Protein AF-A0A8D5AK90-F1 (afdb_monomer_lite)

Radius of gyration: 28.14 Å; chains: 1; bounding box: 58×64×63 Å

Secondary structure (DSSP, 8-state):
----GGG-SSHHHHHHHHHHHHHHHHHH-HHHHHHHGGGGHHHHHHHHHHHSSPPPHHHHHHHHHHHHHHHTHHHHHHHHHTTSS---HHHHHHHHHHHHHHHHHHTT-TTSHHHHHHHHHHHHHHHHHHTTSS-HHHHHHHHHHHHHHHHHHHHTT-SS--HHHHHHHHHH-GGGHHHHHHHHHHHHHHH-----PPPP-HHHHHHHHHHHHHHHHHHHHHS---SHHHHHHHHHHHHHHHS---HHHHTT--GGGEEE-TTSEEEEEETTEEEEEE--PPP-

pLDDT: mean 84.49, std 10.0, range [34.81, 97.5]

Sequence (284 aa):
MAVDCATFAVPQMADYFRGFGKWLAEEVGENKAAITVNRYLPFFLDIEQRWKTIPDYTALLGHFGAQRLRRVLLPVRWMQASDLVVTDAVAREEDSNRRRISATLDKVGHGSQAWAILNGYHKVLMSELEDEKTTLRSIRLALTPAAALLLKGKEMERTPPDQLVLDAYLENTPGQRAAVSGFVRYLRNVHGSDIALPKVNEIKVKSNRKKALEAEMLLLMREPGEGEAFIRRWVSVALAYFHGLPKKVGLRVIGGDIIASPDDGLIVRLDGRQYWIPRVAPDV

Organism: NCBI:txid1295382

Structure (mmCIF, N/CA/C/O backbone):
data_AF-A0A8D5AK90-F1
#
_entry.id   AF-A0A8D5AK90-F1
#
loop_
_atom_site.group_PDB
_atom_site.id
_atom_site.type_symbol
_atom_site.label_atom_id
_atom_site.label_alt_id
_atom_site.label_comp_id
_atom_site.label_asym_id
_atom_site.label_entity_id
_atom_site.label_seq_id
_atom_site.pdbx_PDB_ins_code
_atom_site.Cartn_x
_atom_site.Cartn_y
_atom_site.Cartn_z
_atom_site.occupancy
_atom_site.B_iso_or_equiv
_atom_site.auth_seq_id
_atom_site.auth_comp_id
_atom_site.auth_asym_id
_atom_site.auth_atom_id
_atom_site.pdbx_PDB_model_num
ATOM 1 N N . MET A 1 1 ? 23.039 17.604 -37.231 1.00 52.06 1 MET A N 1
ATOM 2 C CA . MET A 1 1 ? 23.700 16.995 -36.055 1.00 52.06 1 MET A CA 1
ATOM 3 C C . MET A 1 1 ? 24.678 15.931 -36.541 1.00 52.06 1 MET A C 1
ATOM 5 O O . MET A 1 1 ? 24.241 15.018 -37.230 1.00 52.06 1 MET A O 1
ATOM 9 N N . ALA A 1 2 ? 25.977 16.068 -36.261 1.00 52.00 2 ALA A N 1
ATOM 10 C CA . ALA A 1 2 ? 26.963 15.032 -36.575 1.00 52.00 2 ALA A CA 1
ATOM 11 C C . ALA A 1 2 ? 27.010 14.046 -35.401 1.00 52.00 2 ALA A C 1
ATOM 13 O O . ALA A 1 2 ? 27.462 14.396 -34.315 1.00 52.00 2 ALA A O 1
ATOM 14 N N . VAL A 1 3 ? 26.453 12.856 -35.602 1.00 61.97 3 VAL A N 1
ATOM 15 C CA . VAL A 1 3 ? 26.478 11.763 -34.625 1.00 61.97 3 VAL A CA 1
ATOM 16 C C . VAL A 1 3 ? 27.639 10.852 -35.012 1.00 61.97 3 VAL A C 1
ATOM 18 O O . VAL A 1 3 ? 27.771 10.527 -36.194 1.00 61.97 3 VAL A O 1
ATOM 21 N N . ASP A 1 4 ? 28.480 10.463 -34.052 1.00 70.31 4 ASP A N 1
ATOM 22 C CA . ASP A 1 4 ? 29.631 9.585 -34.300 1.00 70.31 4 ASP A CA 1
ATOM 23 C C . ASP A 1 4 ? 29.166 8.137 -34.527 1.00 70.31 4 ASP A C 1
ATOM 25 O O . ASP A 1 4 ? 29.212 7.270 -33.659 1.00 70.31 4 ASP A O 1
ATOM 29 N N . CYS A 1 5 ? 28.593 7.903 -35.704 1.00 67.69 5 CYS A N 1
ATOM 30 C CA . CYS A 1 5 ? 28.096 6.601 -36.132 1.00 67.69 5 CYS A CA 1
ATOM 31 C C . CYS A 1 5 ? 29.219 5.696 -36.666 1.00 67.69 5 CYS A C 1
ATOM 33 O O . CYS A 1 5 ? 28.972 4.514 -36.883 1.00 67.69 5 CYS A O 1
ATOM 35 N N . ALA A 1 6 ? 30.422 6.234 -36.906 1.00 70.69 6 ALA A N 1
ATOM 36 C CA . ALA A 1 6 ? 31.539 5.502 -37.508 1.00 70.69 6 ALA A CA 1
ATOM 37 C C . ALA A 1 6 ? 32.228 4.543 -36.521 1.00 70.69 6 ALA A C 1
ATOM 39 O O . ALA A 1 6 ? 33.030 3.709 -36.930 1.00 70.69 6 ALA A O 1
ATOM 40 N N . THR A 1 7 ? 31.912 4.650 -35.227 1.00 78.56 7 THR A N 1
ATOM 41 C CA . THR A 1 7 ? 32.488 3.819 -34.162 1.00 78.56 7 THR A CA 1
ATOM 42 C C . THR A 1 7 ? 31.874 2.414 -34.074 1.00 78.56 7 THR A C 1
ATOM 44 O O . THR A 1 7 ? 32.463 1.537 -33.449 1.00 78.56 7 THR A O 1
ATOM 47 N N . PHE A 1 8 ? 30.698 2.187 -34.667 1.00 84.00 8 PHE A N 1
ATOM 48 C CA . PHE A 1 8 ? 29.971 0.916 -34.577 1.00 84.00 8 PHE A CA 1
ATOM 49 C C . PHE A 1 8 ? 30.423 -0.075 -35.649 1.00 84.00 8 PHE A C 1
ATOM 51 O O . PHE A 1 8 ? 30.505 0.268 -36.830 1.00 84.00 8 PHE A O 1
ATOM 58 N N . ALA A 1 9 ? 30.665 -1.324 -35.251 1.00 84.12 9 ALA A N 1
ATOM 59 C CA . ALA A 1 9 ? 31.002 -2.401 -36.182 1.00 84.12 9 ALA A CA 1
ATOM 60 C C . ALA A 1 9 ? 29.760 -2.989 -36.877 1.00 84.12 9 ALA A C 1
ATOM 62 O O . ALA A 1 9 ? 29.867 -3.563 -37.961 1.00 84.12 9 ALA A O 1
ATOM 63 N N . VAL A 1 10 ? 28.583 -2.869 -36.258 1.00 87.88 10 VAL A N 1
ATOM 64 C CA . VAL A 1 10 ? 27.304 -3.362 -36.771 1.00 87.88 10 VAL A CA 1
ATOM 65 C C . VAL A 1 10 ? 26.504 -2.186 -37.348 1.00 87.88 10 VAL A C 1
ATOM 67 O O . VAL A 1 10 ? 26.096 -1.298 -36.594 1.00 87.88 10 VAL A O 1
ATOM 70 N N . PRO A 1 11 ? 26.184 -2.187 -38.659 1.00 85.19 11 PRO A N 1
ATOM 71 C CA . PRO A 1 11 ? 25.439 -1.096 -39.297 1.00 85.19 11 PRO A CA 1
ATOM 72 C C . PRO A 1 11 ? 24.093 -0.795 -38.625 1.00 85.19 11 PRO A C 1
ATOM 74 O O . PRO A 1 11 ? 23.731 0.362 -38.433 1.00 85.19 11 PRO A O 1
ATOM 77 N N . GLN A 1 12 ? 23.395 -1.839 -38.171 1.00 84.62 12 GLN A N 1
ATOM 78 C CA . GLN A 1 12 ? 22.127 -1.703 -37.455 1.00 84.62 12 GLN A CA 1
ATOM 79 C C . GLN A 1 12 ? 22.276 -0.919 -36.138 1.00 84.62 12 GLN A C 1
ATOM 81 O O . GLN A 1 12 ? 21.397 -0.134 -35.789 1.00 84.62 12 GLN A O 1
ATOM 86 N N . MET A 1 13 ? 23.391 -1.079 -35.415 1.00 87.88 13 MET A N 1
ATOM 87 C CA . MET A 1 13 ? 23.628 -0.329 -34.179 1.00 87.88 13 MET A CA 1
ATOM 88 C C . MET A 1 13 ? 23.935 1.146 -34.458 1.00 87.88 13 MET A C 1
ATOM 90 O O . MET A 1 13 ? 23.485 2.022 -33.716 1.00 87.88 13 MET A O 1
ATOM 94 N N . ALA A 1 14 ? 24.631 1.437 -35.561 1.00 87.81 14 ALA A N 1
ATOM 95 C CA . ALA A 1 14 ? 24.835 2.806 -36.024 1.00 87.81 14 ALA A CA 1
ATOM 96 C C . ALA A 1 14 ? 23.499 3.496 -36.351 1.00 87.81 14 ALA A C 1
ATOM 98 O O . ALA A 1 14 ? 23.298 4.661 -35.989 1.00 87.81 14 ALA A O 1
ATOM 99 N N . ASP A 1 15 ? 22.569 2.772 -36.980 1.00 85.88 15 ASP A N 1
ATOM 100 C CA . ASP A 1 15 ? 21.223 3.267 -37.275 1.00 85.88 15 ASP A CA 1
ATOM 101 C C . ASP A 1 15 ? 20.391 3.472 -36.005 1.00 85.88 15 ASP A C 1
ATOM 103 O O . ASP A 1 15 ? 19.715 4.496 -35.879 1.00 85.88 15 ASP A O 1
ATOM 107 N N . TYR A 1 16 ? 20.505 2.579 -35.019 1.00 88.56 16 TYR A N 1
ATOM 108 C CA . TYR A 1 16 ? 19.897 2.773 -33.703 1.00 88.56 16 TYR A CA 1
ATOM 109 C C . TYR A 1 16 ? 20.429 4.018 -32.999 1.00 88.56 16 TYR A C 1
ATOM 111 O O . TYR A 1 16 ? 19.648 4.851 -32.540 1.00 88.56 16 TYR A O 1
ATOM 119 N N . PHE A 1 17 ? 21.745 4.211 -32.959 1.00 90.56 17 PHE A N 1
ATOM 120 C CA . PHE A 1 17 ? 22.327 5.389 -32.322 1.00 90.56 17 PHE A CA 1
ATOM 121 C C . PHE A 1 17 ? 21.941 6.689 -33.046 1.00 90.56 17 PHE A C 1
ATOM 123 O O . PHE A 1 17 ? 21.669 7.710 -32.410 1.00 90.56 17 PHE A O 1
ATOM 130 N N . ARG A 1 18 ? 21.821 6.649 -34.379 1.00 89.00 18 ARG A N 1
ATOM 131 C CA . ARG A 1 18 ? 21.311 7.769 -35.183 1.00 89.00 18 ARG A CA 1
ATOM 132 C C . ARG A 1 18 ? 19.834 8.055 -34.901 1.00 89.00 18 ARG A C 1
ATOM 134 O O . ARG A 1 18 ? 19.458 9.222 -34.782 1.00 89.00 18 ARG A O 1
ATOM 141 N N . GLY A 1 19 ? 19.011 7.014 -34.790 1.00 88.38 19 GLY A N 1
ATOM 142 C CA . GLY A 1 19 ? 17.601 7.113 -34.408 1.00 88.38 19 GLY A CA 1
ATOM 143 C C . GLY A 1 19 ? 17.433 7.733 -33.022 1.00 88.38 19 GLY A C 1
ATOM 144 O O . GLY A 1 19 ? 16.657 8.674 -32.861 1.00 88.38 19 GLY A O 1
ATOM 145 N N . PHE A 1 20 ? 18.247 7.296 -32.059 1.00 91.62 20 PHE A N 1
ATOM 146 C CA . PHE A 1 20 ? 18.305 7.880 -30.722 1.00 91.62 20 PHE A CA 1
ATOM 147 C C . PHE A 1 20 ? 18.680 9.363 -30.759 1.00 91.62 20 PHE A C 1
ATOM 149 O O . PHE A 1 20 ? 18.028 10.170 -30.104 1.00 91.62 20 PHE A O 1
ATOM 156 N N . GLY A 1 21 ? 19.695 9.743 -31.541 1.00 89.81 21 GLY A N 1
ATOM 157 C CA . GLY A 1 21 ? 20.112 11.141 -31.674 1.00 89.81 21 GLY A CA 1
ATOM 158 C C . GLY A 1 21 ? 19.004 12.053 -32.209 1.00 89.81 21 GLY A C 1
ATOM 159 O O . GLY A 1 21 ? 18.808 13.147 -31.682 1.00 89.81 21 GLY A O 1
ATOM 160 N N . LYS A 1 22 ? 18.242 11.589 -33.211 1.00 88.56 22 LYS A N 1
ATOM 161 C CA . LYS A 1 22 ? 17.082 12.319 -33.752 1.00 88.56 22 LYS A CA 1
ATOM 162 C C . LYS A 1 22 ? 15.986 12.499 -32.701 1.00 88.56 22 LYS A C 1
ATOM 164 O O . LYS A 1 22 ? 15.591 13.627 -32.431 1.00 88.56 22 LYS A O 1
ATOM 169 N N . TRP A 1 23 ? 15.580 11.412 -32.048 1.00 91.44 23 TRP A N 1
ATOM 170 C CA . TRP A 1 23 ? 14.572 11.455 -30.985 1.00 91.44 23 TRP A CA 1
ATOM 171 C C . TRP A 1 23 ? 15.005 12.332 -29.800 1.00 91.44 23 TRP A C 1
ATOM 173 O O . TRP A 1 23 ? 14.214 13.083 -29.237 1.00 91.44 23 TRP A O 1
ATOM 183 N N . LEU A 1 24 ? 16.288 12.292 -29.433 1.00 88.75 24 LEU A N 1
ATOM 184 C CA . LEU A 1 24 ? 16.826 13.115 -28.354 1.00 88.75 24 LEU A CA 1
ATOM 185 C C . LEU A 1 24 ? 16.750 14.612 -28.695 1.00 88.75 24 LEU A C 1
ATOM 187 O O . LEU A 1 24 ? 16.456 15.416 -27.812 1.00 88.75 24 LEU A O 1
ATOM 191 N N . ALA A 1 25 ? 16.995 14.995 -29.952 1.00 87.94 25 ALA A N 1
ATOM 192 C CA . ALA A 1 25 ? 16.816 16.377 -30.405 1.00 87.94 25 ALA A CA 1
ATOM 193 C C . ALA A 1 25 ? 15.369 16.857 -30.277 1.00 87.94 25 ALA A C 1
ATOM 195 O O . ALA A 1 25 ? 15.159 17.999 -29.872 1.00 87.94 25 ALA A O 1
ATOM 196 N N . GLU A 1 26 ? 14.399 15.994 -30.568 1.00 86.50 26 GLU A N 1
ATOM 197 C CA . GLU A 1 26 ? 12.974 16.301 -30.413 1.00 86.50 26 GLU A CA 1
ATOM 198 C C . GLU A 1 26 ? 12.580 16.452 -28.931 1.00 86.50 26 GLU A C 1
ATOM 200 O O . GLU A 1 26 ? 11.853 17.378 -28.582 1.00 86.50 26 GLU A O 1
ATOM 205 N N . GLU A 1 27 ? 13.108 15.604 -28.039 1.00 84.50 27 GLU A N 1
ATOM 206 C CA . GLU A 1 27 ? 12.736 15.592 -26.612 1.00 84.50 27 GLU A CA 1
ATOM 207 C C . GLU A 1 27 ? 13.396 16.722 -25.794 1.00 84.50 27 GLU A C 1
ATOM 209 O O . GLU A 1 27 ? 12.776 17.283 -24.890 1.00 84.50 27 GLU A O 1
ATOM 214 N N . VAL A 1 28 ? 14.675 17.045 -26.044 1.00 83.44 28 VAL A N 1
ATOM 215 C CA . VAL A 1 28 ? 15.435 18.007 -25.210 1.00 83.44 28 VAL A CA 1
ATOM 216 C C . VAL A 1 28 ? 15.962 19.233 -25.962 1.00 83.44 28 VAL A C 1
ATOM 218 O O . VAL A 1 28 ? 16.620 20.079 -25.346 1.00 83.44 28 VAL A O 1
ATOM 221 N N . GLY A 1 29 ? 15.671 19.341 -27.259 1.00 83.06 29 GLY A N 1
ATOM 222 C CA . GLY A 1 29 ? 16.144 20.396 -28.154 1.00 83.06 29 GLY A CA 1
ATOM 223 C C . GLY A 1 29 ? 17.508 20.091 -28.788 1.00 83.06 29 GLY A C 1
ATOM 224 O O . GLY A 1 29 ? 18.401 19.519 -28.155 1.00 83.06 29 GLY A O 1
ATOM 225 N N . GLU A 1 30 ? 17.699 20.529 -30.036 1.00 82.88 30 GLU A N 1
ATOM 226 C CA . GLU A 1 30 ? 18.859 20.180 -30.876 1.00 82.88 30 GLU A CA 1
ATOM 227 C C . GLU A 1 30 ? 20.219 20.507 -30.241 1.00 82.88 30 GLU A C 1
ATOM 229 O O . GLU A 1 30 ? 21.112 19.658 -30.218 1.00 82.88 30 GLU A O 1
ATOM 234 N N . ASN A 1 31 ? 20.370 21.706 -29.668 1.00 80.56 31 ASN A N 1
ATOM 235 C CA . ASN A 1 31 ? 21.630 22.146 -29.056 1.00 80.56 31 ASN A CA 1
ATOM 236 C C . ASN A 1 31 ? 22.022 21.279 -27.853 1.00 80.56 31 ASN A C 1
ATOM 238 O O . ASN A 1 31 ? 23.181 20.899 -27.690 1.00 80.56 31 ASN A O 1
ATOM 242 N N . LYS A 1 32 ? 21.048 20.926 -27.008 1.00 81.62 32 LYS A N 1
ATOM 243 C CA . LYS A 1 32 ? 21.290 20.100 -25.821 1.00 81.62 32 LYS A CA 1
ATOM 244 C C . LYS A 1 32 ? 21.517 18.638 -26.199 1.00 81.62 32 LYS A C 1
ATOM 246 O O . LYS A 1 32 ? 22.365 17.976 -25.595 1.00 81.62 32 LYS A O 1
ATOM 251 N N . ALA A 1 33 ? 20.807 18.143 -27.208 1.00 85.19 33 ALA A N 1
ATOM 252 C CA . ALA A 1 33 ? 21.005 16.803 -27.744 1.00 85.19 33 ALA A CA 1
ATOM 253 C C . ALA A 1 33 ? 22.410 16.639 -28.336 1.00 85.19 33 ALA A C 1
ATOM 255 O O . ALA A 1 33 ? 23.100 15.690 -27.980 1.00 85.19 33 ALA A O 1
ATOM 256 N N . ALA A 1 34 ? 22.886 17.601 -29.132 1.00 81.62 34 ALA A N 1
ATOM 257 C CA . ALA A 1 34 ? 24.227 17.558 -29.719 1.00 81.62 34 ALA A CA 1
ATOM 258 C C . ALA A 1 34 ? 25.343 17.476 -28.657 1.00 81.62 34 ALA A C 1
ATOM 260 O O . ALA A 1 34 ? 26.301 16.728 -28.829 1.00 81.62 34 ALA A O 1
ATOM 261 N N . ILE A 1 35 ? 25.193 18.183 -27.530 1.00 83.56 35 ILE A N 1
ATOM 262 C CA . ILE A 1 35 ? 26.160 18.143 -26.418 1.00 83.56 35 ILE A CA 1
ATOM 263 C C . ILE A 1 35 ? 26.097 16.807 -25.658 1.00 83.56 35 ILE A C 1
ATOM 265 O O . ILE A 1 35 ? 27.114 16.305 -25.181 1.00 83.56 35 ILE A O 1
ATOM 269 N N . THR A 1 36 ? 24.903 16.229 -25.499 1.00 85.06 36 THR A N 1
ATOM 270 C CA . THR A 1 36 ? 24.682 15.099 -24.578 1.00 85.06 36 THR A CA 1
ATOM 271 C C . THR A 1 36 ? 24.642 13.727 -25.248 1.00 85.06 36 THR A C 1
ATOM 273 O O . THR A 1 36 ? 24.873 12.736 -24.557 1.00 85.06 36 THR A O 1
ATOM 276 N N . VAL A 1 37 ? 24.414 13.635 -26.562 1.00 86.56 37 VAL A N 1
ATOM 277 C CA . VAL A 1 37 ? 24.252 12.359 -27.285 1.00 86.56 37 VAL A CA 1
ATOM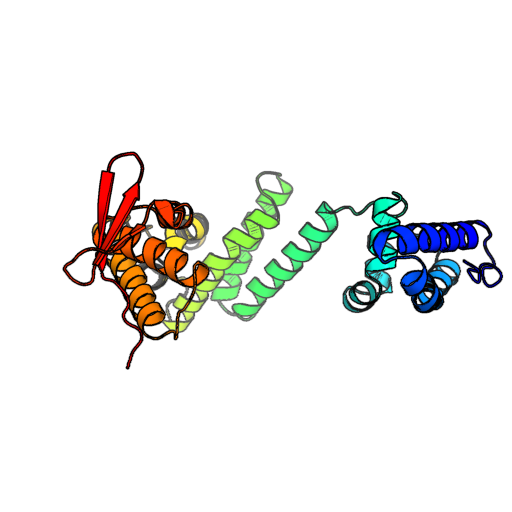 278 C C . VAL A 1 37 ? 25.475 11.446 -27.141 1.00 86.56 37 VAL A C 1
ATOM 280 O O . VAL A 1 37 ? 25.332 10.268 -26.811 1.00 86.56 37 VAL A O 1
ATOM 283 N N . ASN A 1 38 ? 26.687 12.003 -27.238 1.00 87.12 38 ASN A N 1
ATOM 284 C CA . ASN A 1 38 ? 27.935 11.239 -27.132 1.00 87.12 38 ASN A CA 1
ATOM 285 C C . ASN A 1 38 ? 28.188 10.681 -25.724 1.00 87.12 38 ASN A C 1
ATOM 287 O O . ASN A 1 38 ? 28.898 9.690 -25.575 1.00 87.12 38 ASN A O 1
ATOM 291 N N . ARG A 1 39 ? 27.549 11.230 -24.679 1.00 89.19 39 ARG A N 1
ATOM 292 C CA . ARG A 1 39 ? 27.613 10.658 -23.322 1.00 89.19 39 ARG A CA 1
ATOM 293 C C . ARG A 1 39 ? 27.022 9.246 -23.268 1.00 89.19 39 ARG A C 1
ATOM 295 O O . ARG A 1 39 ? 27.379 8.465 -22.387 1.00 89.19 39 ARG A O 1
ATOM 302 N N . TYR A 1 40 ? 26.113 8.927 -24.186 1.00 90.19 40 TYR A N 1
ATOM 303 C CA . TYR A 1 40 ? 25.462 7.625 -24.267 1.00 90.19 40 TYR A CA 1
ATOM 304 C C . TYR A 1 40 ? 26.190 6.646 -25.194 1.00 90.19 40 TYR A C 1
ATOM 306 O O . TYR A 1 40 ? 25.880 5.460 -25.148 1.00 90.19 40 TYR A O 1
ATOM 314 N N . LEU A 1 41 ? 27.194 7.087 -25.961 1.00 89.50 41 LEU A N 1
ATOM 315 C CA . LEU A 1 41 ? 27.955 6.228 -26.876 1.00 89.50 41 LEU A CA 1
ATOM 316 C C . LEU A 1 41 ? 28.543 4.976 -26.188 1.00 89.50 41 LEU A C 1
ATOM 318 O O . LEU A 1 41 ? 28.322 3.878 -26.701 1.00 89.50 41 LEU A O 1
ATOM 322 N N . PRO A 1 42 ? 29.170 5.061 -24.990 1.00 91.06 42 PRO A N 1
ATOM 323 C CA . PRO A 1 42 ? 29.688 3.869 -24.313 1.00 91.06 42 PRO A CA 1
ATOM 324 C C . PRO A 1 42 ? 28.610 2.833 -23.973 1.00 91.06 42 PRO A C 1
ATOM 326 O O . PRO A 1 42 ? 28.902 1.646 -23.906 1.00 91.06 42 PRO A O 1
ATOM 329 N N . PHE A 1 43 ? 27.363 3.260 -23.752 1.00 92.12 43 PHE A N 1
ATOM 330 C CA . PHE A 1 43 ? 26.255 2.346 -23.470 1.00 92.12 43 PHE A CA 1
ATOM 331 C C . PHE A 1 43 ? 25.845 1.549 -24.715 1.00 92.12 43 PHE A C 1
ATOM 333 O O . PHE A 1 43 ? 25.637 0.344 -24.616 1.00 92.12 43 PHE A O 1
ATOM 340 N N . PHE A 1 44 ? 25.784 2.191 -25.885 1.00 91.38 44 PHE A N 1
ATOM 341 C CA . PHE A 1 44 ? 25.467 1.510 -27.144 1.00 91.38 44 PHE A CA 1
ATOM 342 C C . PHE A 1 44 ? 26.605 0.588 -27.610 1.00 91.38 44 PHE A C 1
ATOM 344 O O . PHE A 1 44 ? 26.329 -0.497 -28.116 1.00 91.38 44 PHE A O 1
ATOM 351 N N . LEU A 1 45 ? 27.870 0.965 -27.385 1.00 91.06 45 LEU A N 1
ATOM 352 C CA . LEU A 1 45 ? 29.023 0.100 -27.678 1.00 91.06 45 LEU A CA 1
ATOM 353 C C . LEU A 1 45 ? 29.042 -1.163 -26.802 1.00 91.06 45 LEU A C 1
ATOM 355 O O . LEU A 1 45 ? 29.300 -2.249 -27.310 1.00 91.06 45 LEU A O 1
ATOM 359 N N . ASP A 1 46 ? 28.711 -1.044 -25.511 1.00 92.00 46 ASP A N 1
ATOM 360 C CA . ASP A 1 46 ? 28.591 -2.193 -24.592 1.00 92.00 46 ASP A CA 1
ATOM 361 C C . ASP A 1 46 ? 27.486 -3.160 -25.073 1.00 92.00 46 ASP A C 1
ATOM 363 O O . ASP A 1 46 ? 27.661 -4.382 -25.104 1.00 92.00 46 ASP A O 1
ATOM 367 N N . ILE A 1 47 ? 26.365 -2.610 -25.563 1.00 92.12 47 ILE A N 1
ATOM 368 C CA . ILE A 1 47 ? 25.286 -3.405 -26.163 1.00 92.12 47 ILE A CA 1
ATOM 369 C C . ILE A 1 47 ? 25.754 -4.116 -27.442 1.00 92.12 47 ILE A C 1
ATOM 371 O O . ILE A 1 47 ? 25.536 -5.320 -27.595 1.00 92.12 47 ILE A O 1
ATOM 375 N N . GLU A 1 48 ? 26.417 -3.405 -28.356 1.00 91.31 48 GLU A N 1
ATOM 376 C CA . GLU A 1 48 ? 26.940 -3.988 -29.597 1.00 91.31 48 GLU A CA 1
ATOM 377 C C . GLU A 1 48 ? 27.956 -5.096 -29.326 1.00 91.31 48 GLU A C 1
ATOM 379 O O . GLU A 1 48 ? 27.919 -6.159 -29.954 1.00 91.31 48 GLU A O 1
ATOM 384 N N . GLN A 1 49 ? 28.872 -4.870 -28.387 1.00 91.44 49 GLN A N 1
ATOM 385 C CA . GLN A 1 49 ? 29.912 -5.833 -28.062 1.00 91.44 49 GLN A CA 1
ATOM 386 C C . GLN A 1 49 ? 29.303 -7.158 -27.600 1.00 91.44 49 GLN A C 1
ATOM 388 O O . GLN A 1 49 ? 29.796 -8.220 -27.988 1.00 91.44 49 GLN A O 1
ATOM 393 N N . ARG A 1 50 ? 28.224 -7.091 -26.814 1.00 90.38 50 ARG A N 1
ATOM 394 C CA . ARG A 1 50 ? 27.648 -8.253 -26.139 1.00 90.38 50 ARG A CA 1
ATOM 395 C C . ARG A 1 50 ? 26.524 -8.943 -26.906 1.00 90.38 50 ARG A C 1
ATOM 397 O O . ARG A 1 50 ? 26.492 -10.169 -26.925 1.00 90.38 50 ARG A O 1
ATOM 404 N N . TRP A 1 51 ? 25.624 -8.190 -27.530 1.00 90.25 51 TRP A N 1
ATOM 405 C CA . TRP A 1 51 ? 24.438 -8.746 -28.194 1.00 90.25 51 TRP A CA 1
ATOM 406 C C . TRP A 1 51 ? 24.381 -8.459 -29.691 1.00 90.25 51 TRP A C 1
ATOM 408 O O . TRP A 1 51 ? 23.538 -9.037 -30.369 1.00 90.25 51 TRP A O 1
ATOM 418 N N . LYS A 1 52 ? 25.249 -7.583 -30.222 1.00 87.25 52 LYS A N 1
ATOM 419 C CA . LYS A 1 52 ? 25.266 -7.125 -31.632 1.00 87.25 52 LYS A CA 1
ATOM 420 C C . LYS A 1 52 ? 24.000 -6.384 -32.092 1.00 87.25 52 LYS A C 1
ATOM 422 O O . LYS A 1 52 ? 24.038 -5.701 -33.106 1.00 87.25 52 LYS A O 1
ATOM 427 N N . THR A 1 53 ? 22.918 -6.452 -31.326 1.00 86.38 53 THR A N 1
ATOM 428 C CA . THR A 1 53 ? 21.653 -5.735 -31.499 1.00 86.38 53 THR A CA 1
ATOM 429 C C . THR A 1 53 ? 21.093 -5.347 -30.126 1.00 86.38 53 THR A C 1
ATOM 431 O O . THR A 1 53 ? 21.660 -5.730 -29.102 1.00 86.38 53 THR A O 1
ATOM 434 N N . ILE A 1 54 ? 20.016 -4.561 -30.079 1.00 84.56 54 ILE A N 1
ATOM 435 C CA . ILE A 1 54 ? 19.375 -4.175 -28.814 1.00 84.56 54 ILE A CA 1
ATOM 436 C C . ILE A 1 54 ? 18.633 -5.401 -28.249 1.00 84.56 54 ILE A C 1
ATOM 438 O O . ILE A 1 54 ? 17.731 -5.906 -28.916 1.00 84.56 54 ILE A O 1
ATOM 442 N N . PRO A 1 55 ? 19.007 -5.915 -27.062 1.00 83.62 55 PRO A N 1
ATOM 443 C CA . PRO A 1 55 ? 18.358 -7.077 -26.469 1.00 83.62 55 PRO A CA 1
ATOM 444 C C . PRO A 1 55 ? 17.088 -6.671 -25.706 1.00 83.62 55 PRO A C 1
ATOM 446 O O . PRO A 1 55 ? 16.832 -5.488 -25.473 1.00 83.62 55 PRO A O 1
ATOM 449 N N . ASP A 1 56 ? 16.321 -7.660 -25.249 1.00 79.19 56 ASP A N 1
ATOM 450 C CA . ASP A 1 56 ? 15.151 -7.411 -24.410 1.00 79.19 56 ASP A CA 1
ATOM 451 C C . ASP A 1 56 ? 15.498 -6.724 -23.071 1.00 79.19 56 ASP A C 1
ATOM 453 O O . ASP A 1 56 ? 16.647 -6.662 -22.609 1.00 79.19 56 ASP A O 1
ATOM 457 N N . TYR A 1 57 ? 14.467 -6.194 -22.409 1.00 77.62 57 TYR A N 1
ATOM 458 C CA . TYR A 1 57 ? 14.652 -5.466 -21.157 1.00 77.62 57 TYR A CA 1
ATOM 459 C C . TYR A 1 57 ? 15.233 -6.348 -20.041 1.00 77.62 57 TYR A C 1
ATOM 461 O O . TYR A 1 57 ? 15.979 -5.853 -19.190 1.00 77.62 57 TYR A O 1
ATOM 469 N N . THR A 1 58 ? 14.911 -7.644 -20.027 1.00 72.94 58 THR A N 1
ATOM 470 C CA . THR A 1 58 ? 15.408 -8.582 -19.016 1.00 72.94 58 THR A CA 1
ATOM 471 C C . THR A 1 58 ? 16.916 -8.791 -19.124 1.00 72.94 58 THR A C 1
ATOM 473 O O . THR A 1 58 ? 17.611 -8.734 -18.107 1.00 72.94 58 THR A O 1
ATOM 476 N N . ALA A 1 59 ? 17.447 -8.914 -20.338 1.00 81.38 59 ALA A N 1
ATOM 477 C CA . ALA A 1 59 ? 18.873 -9.000 -20.617 1.00 81.38 59 ALA A CA 1
ATOM 478 C C . ALA A 1 59 ? 19.602 -7.693 -20.262 1.00 81.38 59 ALA A C 1
ATOM 480 O O . ALA A 1 59 ? 20.673 -7.734 -19.645 1.00 81.38 59 ALA A O 1
ATOM 481 N N . LEU A 1 60 ? 18.999 -6.532 -20.557 1.00 85.94 60 LEU A N 1
ATOM 482 C CA . LEU A 1 60 ? 19.536 -5.232 -20.133 1.00 85.94 60 LEU A CA 1
ATOM 483 C C . LEU A 1 60 ? 19.591 -5.115 -18.603 1.00 85.94 60 LEU A C 1
ATOM 485 O O . LEU A 1 60 ? 20.612 -4.707 -18.046 1.00 85.94 60 LEU A O 1
ATOM 489 N N . LEU A 1 61 ? 18.511 -5.476 -17.905 1.00 81.00 61 LEU A N 1
ATOM 490 C CA . LEU A 1 61 ? 18.445 -5.400 -16.445 1.00 81.00 61 LEU A CA 1
ATOM 491 C C . LEU A 1 61 ? 19.427 -6.368 -15.782 1.00 81.00 61 LEU A C 1
ATOM 493 O O . LEU A 1 61 ? 20.097 -5.975 -14.827 1.00 81.00 61 LEU A O 1
ATOM 497 N N . GLY A 1 62 ? 19.532 -7.594 -16.296 1.00 78.12 62 GLY A N 1
ATOM 498 C CA . GLY A 1 62 ? 20.449 -8.609 -15.785 1.00 78.12 62 GLY A CA 1
ATOM 499 C C . GLY A 1 62 ? 21.916 -8.205 -15.917 1.00 78.12 62 GLY A C 1
ATOM 500 O O . GLY A 1 62 ? 22.699 -8.449 -15.003 1.00 78.12 62 GLY A O 1
ATOM 501 N N . HIS A 1 63 ? 22.293 -7.541 -17.014 1.00 88.56 63 HIS A N 1
ATOM 502 C CA . HIS A 1 63 ? 23.681 -7.139 -17.242 1.00 88.56 63 HIS A CA 1
ATOM 503 C C . HIS A 1 63 ? 24.057 -5.805 -16.582 1.00 88.56 63 HIS A C 1
ATOM 505 O O . HIS A 1 63 ? 25.092 -5.704 -15.924 1.00 88.56 63 HIS A O 1
ATOM 511 N N . PHE A 1 64 ? 23.238 -4.767 -16.759 1.00 84.38 64 PHE A N 1
ATOM 512 C CA . PHE A 1 64 ? 23.562 -3.416 -16.291 1.00 84.38 64 PHE A CA 1
ATOM 513 C C . PHE A 1 64 ? 23.121 -3.168 -14.843 1.00 84.38 64 PHE A C 1
ATOM 515 O O . PHE A 1 64 ? 23.664 -2.290 -14.167 1.00 84.38 64 PHE A O 1
ATOM 522 N N . GLY A 1 65 ? 22.127 -3.913 -14.358 1.00 78.38 65 GLY A N 1
ATOM 523 C CA . GLY A 1 65 ? 21.482 -3.661 -13.077 1.00 78.38 65 GLY A CA 1
ATOM 524 C C . GLY A 1 65 ? 20.638 -2.380 -13.069 1.00 78.38 65 GLY A C 1
ATOM 525 O O . GLY A 1 65 ? 20.783 -1.463 -13.884 1.00 78.38 65 GLY A O 1
ATOM 526 N N . ALA A 1 66 ? 19.739 -2.276 -12.089 1.00 72.38 66 ALA A N 1
ATOM 527 C CA . ALA A 1 66 ? 18.784 -1.169 -12.013 1.00 72.38 66 ALA A CA 1
ATOM 528 C C . ALA A 1 66 ? 19.452 0.214 -11.849 1.00 72.38 66 ALA A C 1
ATOM 530 O O . ALA A 1 66 ? 18.933 1.216 -12.341 1.00 72.38 66 ALA A O 1
ATOM 531 N N . GLN A 1 67 ? 20.599 0.292 -11.165 1.00 70.00 67 GLN A N 1
ATOM 532 C CA . GLN A 1 67 ? 21.281 1.561 -10.889 1.00 70.00 67 GLN A CA 1
ATOM 533 C C . GLN A 1 67 ? 21.938 2.161 -12.139 1.00 70.00 67 GLN A C 1
ATOM 535 O O . GLN A 1 67 ? 21.833 3.370 -12.355 1.00 70.00 67 GLN A O 1
ATOM 540 N N . ARG A 1 68 ? 22.584 1.341 -12.979 1.00 81.25 68 ARG A N 1
ATOM 541 C CA . ARG A 1 68 ? 23.209 1.812 -14.224 1.00 81.25 68 ARG A CA 1
ATOM 542 C C . ARG A 1 68 ? 22.139 2.201 -15.241 1.00 81.25 68 ARG A C 1
ATOM 544 O O . ARG A 1 68 ? 22.248 3.279 -15.814 1.00 81.25 68 ARG A O 1
ATOM 551 N N . LEU A 1 69 ? 21.050 1.432 -15.350 1.00 84.50 69 LEU A N 1
ATOM 552 C CA . LEU A 1 69 ? 19.912 1.782 -16.213 1.00 84.50 69 LEU A CA 1
ATOM 553 C C . LEU A 1 69 ? 19.245 3.115 -15.831 1.00 84.50 69 LEU A C 1
ATOM 555 O O . LEU A 1 69 ? 18.828 3.859 -16.714 1.00 84.50 69 LEU A O 1
ATOM 559 N N . ARG A 1 70 ? 19.212 3.489 -14.541 1.00 76.69 70 ARG A N 1
ATOM 560 C CA . ARG A 1 70 ? 18.747 4.829 -14.120 1.00 76.69 70 ARG A CA 1
ATOM 561 C C . ARG A 1 70 ? 19.617 5.966 -14.665 1.00 76.69 70 ARG A C 1
ATOM 563 O O . ARG A 1 70 ? 19.098 7.048 -14.913 1.00 76.69 70 ARG A O 1
ATOM 570 N N . ARG A 1 71 ? 20.925 5.746 -14.851 1.00 81.25 71 ARG A N 1
ATOM 571 C CA . ARG A 1 71 ? 21.855 6.759 -15.389 1.00 81.25 71 ARG A CA 1
ATOM 572 C C . ARG A 1 71 ? 21.721 6.942 -16.905 1.00 81.25 71 ARG A C 1
ATOM 574 O O . ARG A 1 71 ? 22.089 7.996 -17.414 1.00 81.25 71 ARG A O 1
ATOM 581 N N . VAL A 1 72 ? 21.171 5.950 -17.606 1.00 85.50 72 VAL A N 1
ATOM 582 C CA . VAL A 1 72 ? 20.931 5.954 -19.060 1.00 85.50 72 VAL A CA 1
ATOM 583 C C . VAL A 1 72 ? 19.434 5.913 -19.387 1.00 85.50 72 VAL A C 1
AT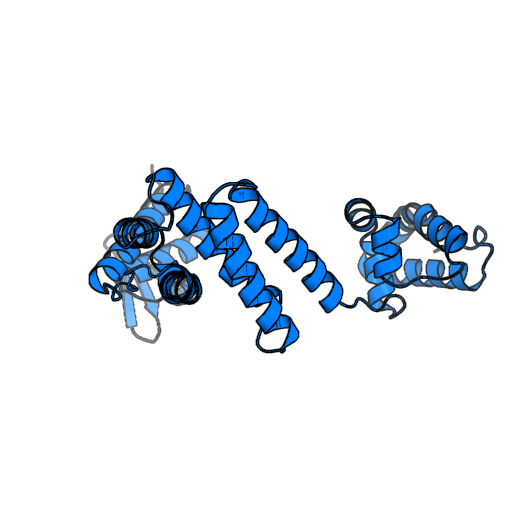OM 585 O O . VAL A 1 72 ? 18.999 5.250 -20.323 1.00 85.50 72 VAL A O 1
ATOM 588 N N . LEU A 1 73 ? 18.627 6.647 -18.613 1.00 82.50 73 LEU A N 1
ATOM 589 C CA . LEU A 1 73 ? 17.168 6.638 -18.750 1.00 82.50 73 LEU A CA 1
ATOM 590 C C . LEU A 1 73 ? 16.693 7.078 -20.146 1.00 82.50 73 LEU A C 1
ATOM 592 O O . LEU A 1 73 ? 15.715 6.538 -20.645 1.00 82.50 73 LEU A O 1
ATOM 596 N N . LEU A 1 74 ? 17.376 8.040 -20.776 1.00 86.31 74 LEU A N 1
ATOM 597 C CA . LEU A 1 74 ? 16.991 8.571 -22.089 1.00 86.31 74 LEU A CA 1
ATOM 598 C C . LEU A 1 74 ? 17.159 7.538 -23.218 1.00 86.31 74 LEU A C 1
ATOM 600 O O . LEU A 1 74 ? 16.175 7.306 -23.916 1.00 86.31 74 LEU A O 1
ATOM 604 N N . PRO A 1 75 ? 18.307 6.843 -23.357 1.00 88.06 75 PRO A N 1
ATOM 605 C CA . PRO A 1 75 ? 18.412 5.700 -24.264 1.00 88.06 75 PRO A CA 1
ATOM 606 C C . PRO A 1 75 ? 17.339 4.633 -24.036 1.00 88.06 75 PRO A C 1
ATOM 608 O O . PRO A 1 75 ? 16.727 4.172 -24.989 1.00 88.06 75 PRO A O 1
ATOM 611 N N . VAL A 1 76 ? 17.058 4.278 -22.777 1.00 83.94 76 VAL A N 1
ATOM 612 C CA . VAL A 1 76 ? 16.044 3.258 -22.457 1.00 83.94 76 VAL A CA 1
ATOM 613 C C . VAL A 1 76 ? 14.634 3.724 -22.843 1.00 83.94 76 VAL A C 1
ATOM 615 O O . VAL A 1 76 ? 13.878 2.939 -23.405 1.00 83.94 76 VAL A O 1
ATOM 618 N N . ARG A 1 77 ? 14.282 4.994 -22.594 1.00 82.19 77 ARG A N 1
ATOM 619 C CA . ARG A 1 77 ? 12.992 5.576 -23.013 1.00 82.19 77 ARG A CA 1
ATOM 620 C C . ARG A 1 77 ? 12.841 5.585 -24.530 1.00 82.19 77 ARG A C 1
ATOM 622 O O . ARG A 1 77 ? 11.770 5.263 -25.027 1.00 82.19 77 ARG A O 1
ATOM 629 N N . TRP A 1 78 ? 13.904 5.914 -25.255 1.00 87.81 78 TRP A N 1
ATOM 630 C CA . TRP A 1 78 ? 13.896 5.876 -26.714 1.00 87.81 78 TRP A CA 1
ATOM 631 C C . TRP A 1 78 ? 13.704 4.457 -27.261 1.00 87.81 78 TRP A C 1
ATOM 633 O O . TRP A 1 78 ? 12.886 4.254 -28.155 1.00 87.81 78 TRP A O 1
ATOM 643 N N . MET A 1 79 ? 14.408 3.470 -26.697 1.00 85.06 79 MET A N 1
ATOM 644 C CA . MET A 1 79 ? 14.264 2.063 -27.090 1.00 85.06 79 MET A CA 1
ATOM 645 C C . MET A 1 79 ? 12.835 1.550 -26.876 1.00 85.06 79 MET A C 1
ATOM 647 O O . MET A 1 79 ? 12.347 0.758 -27.672 1.00 85.06 79 MET A O 1
ATOM 651 N N . GLN A 1 80 ? 12.159 2.031 -25.830 1.00 74.88 80 GLN A N 1
ATOM 652 C CA . GLN A 1 80 ? 10.744 1.748 -25.577 1.00 74.88 80 GLN A CA 1
ATOM 653 C C . GLN A 1 80 ? 9.827 2.470 -26.570 1.00 74.88 80 GLN A C 1
ATOM 655 O O . GLN A 1 80 ? 8.921 1.858 -27.113 1.00 74.88 80 GLN A O 1
ATOM 660 N N . ALA A 1 81 ? 10.065 3.761 -26.823 1.00 72.31 81 ALA A N 1
ATOM 661 C CA . ALA A 1 81 ? 9.260 4.562 -27.749 1.00 72.31 81 ALA A CA 1
ATOM 662 C C . ALA A 1 81 ? 9.390 4.112 -29.214 1.00 72.31 81 ALA A C 1
ATOM 664 O O . ALA A 1 81 ? 8.524 4.415 -30.024 1.00 72.31 81 ALA A O 1
ATOM 665 N N . SER A 1 82 ? 10.477 3.412 -29.541 1.00 71.75 82 SER A N 1
ATOM 666 C CA . SER A 1 82 ? 10.760 2.883 -30.879 1.00 71.75 82 SER A CA 1
ATOM 667 C C . SER A 1 82 ? 10.425 1.391 -31.016 1.00 71.75 82 SER A C 1
ATOM 669 O O . SER A 1 82 ? 10.855 0.777 -31.987 1.00 71.75 82 SER A O 1
ATOM 671 N N . ASP A 1 83 ? 9.750 0.795 -30.023 1.00 67.00 83 ASP A N 1
ATOM 672 C CA . ASP A 1 83 ? 9.425 -0.641 -29.934 1.00 67.00 83 ASP A CA 1
ATOM 673 C C . ASP A 1 83 ? 10.636 -1.599 -30.057 1.00 67.00 83 ASP A C 1
ATOM 675 O O . ASP A 1 83 ? 10.486 -2.801 -30.265 1.00 67.00 83 ASP A O 1
ATOM 679 N N . LEU A 1 84 ? 11.860 -1.090 -29.872 1.00 66.38 84 LEU A N 1
ATOM 680 C CA . LEU A 1 84 ? 13.110 -1.866 -29.918 1.00 66.38 84 LEU A CA 1
ATOM 681 C C . LEU A 1 84 ? 13.341 -2.667 -28.635 1.00 66.38 84 LEU A C 1
ATOM 683 O O . LEU A 1 84 ? 14.042 -3.674 -28.635 1.00 66.38 84 LEU A O 1
ATOM 687 N N . VAL A 1 85 ? 12.756 -2.207 -27.530 1.00 64.06 85 VAL A N 1
ATOM 688 C CA . VAL A 1 85 ? 12.692 -2.929 -26.262 1.00 64.06 85 VAL A CA 1
ATOM 689 C C . VAL A 1 85 ? 11.234 -2.995 -25.855 1.00 64.06 85 VAL A C 1
ATOM 691 O O . VAL A 1 85 ? 10.677 -2.022 -25.342 1.00 64.06 85 VAL A O 1
ATOM 694 N N . VAL A 1 86 ? 10.631 -4.169 -26.025 1.00 52.19 86 VAL A N 1
ATOM 695 C CA . VAL A 1 86 ? 9.331 -4.467 -25.430 1.00 52.19 86 VAL A CA 1
ATOM 696 C C . VAL A 1 86 ? 9.539 -4.520 -23.920 1.00 52.19 86 VAL A C 1
ATOM 698 O O . VAL A 1 86 ? 10.048 -5.497 -23.367 1.00 52.19 86 VAL A O 1
ATOM 701 N N . THR A 1 87 ? 9.215 -3.432 -23.220 1.00 53.12 87 THR A N 1
ATOM 702 C CA . THR A 1 87 ? 9.055 -3.518 -21.773 1.00 53.12 87 THR A CA 1
ATOM 703 C C . THR A 1 87 ? 7.858 -4.388 -21.495 1.00 53.12 87 THR A C 1
ATOM 705 O O . THR A 1 87 ? 6.722 -3.931 -21.595 1.00 53.12 87 THR A O 1
ATOM 708 N N . ASP A 1 88 ? 8.123 -5.604 -21.048 1.00 60.19 88 ASP A N 1
ATOM 709 C CA . ASP A 1 88 ? 7.149 -6.304 -20.246 1.00 60.19 88 ASP A CA 1
ATOM 710 C C . ASP A 1 88 ? 7.023 -5.553 -18.904 1.00 60.19 88 ASP A C 1
ATOM 712 O O . ASP A 1 88 ? 7.747 -5.776 -17.926 1.00 60.19 88 ASP A O 1
ATOM 716 N N . ALA A 1 89 ? 6.171 -4.524 -18.903 1.00 59.12 89 ALA A N 1
ATOM 717 C CA . ALA A 1 89 ? 5.841 -3.740 -17.722 1.00 59.12 89 ALA A CA 1
ATOM 718 C C . ALA A 1 89 ? 5.309 -4.645 -16.600 1.00 59.12 89 ALA A C 1
ATOM 720 O O . ALA A 1 89 ? 5.545 -4.350 -15.425 1.00 59.12 89 ALA A O 1
ATOM 721 N N . VAL A 1 90 ? 4.686 -5.771 -16.970 1.00 60.22 90 VAL A N 1
ATOM 722 C CA . VAL A 1 90 ? 4.231 -6.810 -16.049 1.00 60.22 90 VAL A CA 1
ATOM 723 C C . VAL A 1 90 ? 5.442 -7.464 -15.391 1.00 60.22 90 VAL A C 1
ATOM 725 O O . VAL A 1 90 ? 5.548 -7.411 -14.167 1.00 60.22 90 VAL A O 1
ATOM 728 N N . ALA A 1 91 ? 6.437 -7.925 -16.154 1.00 60.78 91 ALA A N 1
ATOM 729 C CA . ALA A 1 91 ? 7.648 -8.537 -15.589 1.00 60.78 91 ALA A CA 1
ATOM 730 C C . ALA A 1 91 ? 8.407 -7.616 -14.607 1.00 60.78 91 ALA A C 1
ATOM 732 O O . ALA A 1 91 ? 8.910 -8.067 -13.571 1.00 60.78 91 ALA A O 1
ATOM 733 N N . ARG A 1 92 ? 8.471 -6.300 -14.871 1.00 65.00 92 ARG A N 1
ATOM 734 C CA . ARG A 1 92 ? 9.079 -5.330 -13.929 1.00 65.00 92 ARG A CA 1
ATOM 735 C C . ARG A 1 92 ? 8.259 -5.167 -12.652 1.00 65.00 92 ARG A C 1
ATOM 737 O O . ARG A 1 92 ? 8.836 -5.038 -11.566 1.00 65.00 92 ARG A O 1
ATOM 744 N N . GLU A 1 93 ? 6.936 -5.112 -12.772 1.00 71.81 93 GLU A N 1
ATOM 745 C CA . GLU A 1 93 ? 6.041 -5.019 -11.619 1.00 71.81 93 GLU A CA 1
ATOM 746 C C . GLU A 1 93 ? 6.116 -6.294 -10.768 1.00 71.81 93 GLU A C 1
ATOM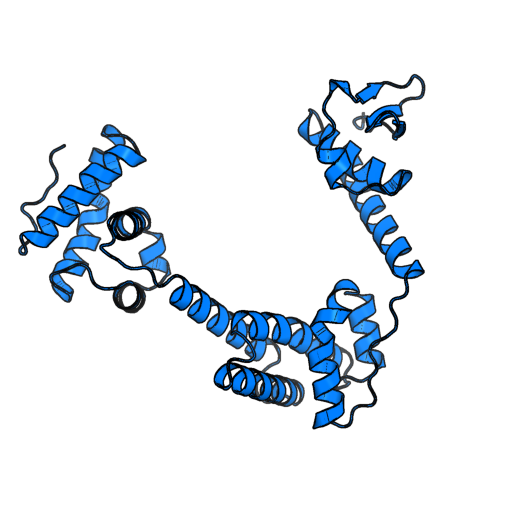 748 O O . GLU A 1 93 ? 6.200 -6.207 -9.540 1.00 71.81 93 GLU A O 1
ATOM 753 N N . GLU A 1 94 ? 6.180 -7.467 -11.393 1.00 74.88 94 GLU A N 1
ATOM 754 C CA . GLU A 1 94 ? 6.344 -8.751 -10.714 1.00 74.88 94 GLU A CA 1
ATOM 755 C C . GLU A 1 94 ? 7.664 -8.848 -9.949 1.00 74.88 94 GLU A C 1
ATOM 757 O O . GLU A 1 94 ? 7.652 -9.151 -8.754 1.00 74.88 94 GLU A O 1
ATOM 762 N N . ASP A 1 95 ? 8.792 -8.517 -10.583 1.00 72.12 95 ASP A N 1
ATOM 763 C CA . ASP A 1 95 ? 10.108 -8.473 -9.932 1.00 72.12 95 ASP A CA 1
ATOM 764 C C . ASP A 1 95 ? 10.111 -7.498 -8.738 1.00 72.12 95 ASP A C 1
ATOM 766 O O . ASP A 1 95 ? 10.584 -7.819 -7.641 1.00 72.12 95 ASP A O 1
ATOM 770 N N . SER A 1 96 ? 9.497 -6.321 -8.897 1.00 74.06 96 SER A N 1
ATOM 771 C CA . SER A 1 96 ? 9.341 -5.362 -7.797 1.00 74.06 96 SER A CA 1
ATOM 772 C C . SER A 1 96 ? 8.488 -5.917 -6.652 1.00 74.06 96 SER A C 1
ATOM 774 O O . SER A 1 96 ? 8.849 -5.762 -5.478 1.00 74.06 96 SER A O 1
ATOM 776 N N . ASN A 1 97 ? 7.373 -6.581 -6.966 1.00 84.75 97 ASN A N 1
ATOM 777 C CA . ASN A 1 97 ? 6.506 -7.197 -5.968 1.00 84.75 97 ASN A CA 1
ATOM 778 C C . ASN A 1 97 ? 7.229 -8.331 -5.232 1.00 84.75 97 ASN A C 1
ATOM 780 O O . ASN A 1 97 ? 7.198 -8.336 -4.002 1.00 84.75 97 ASN A O 1
ATOM 784 N N . ARG A 1 98 ? 7.956 -9.209 -5.937 1.00 81.94 98 ARG A N 1
ATOM 785 C CA . ARG A 1 98 ? 8.761 -10.288 -5.335 1.00 81.94 98 ARG A CA 1
ATOM 786 C C . ARG A 1 98 ? 9.806 -9.747 -4.362 1.00 81.94 98 ARG A C 1
ATOM 788 O O . ARG A 1 98 ? 9.868 -10.204 -3.221 1.00 81.94 98 ARG A O 1
ATOM 795 N N . ARG A 1 99 ? 10.562 -8.710 -4.747 1.00 81.81 99 ARG A N 1
ATOM 796 C CA . ARG A 1 99 ? 11.531 -8.067 -3.836 1.00 81.81 99 ARG A CA 1
ATOM 797 C C . ARG A 1 99 ? 10.865 -7.504 -2.584 1.00 81.81 99 ARG A C 1
ATOM 799 O O . ARG A 1 99 ? 11.387 -7.658 -1.484 1.00 81.81 99 ARG A O 1
ATOM 806 N N . ARG A 1 100 ? 9.707 -6.855 -2.730 1.00 87.12 100 ARG A N 1
ATOM 807 C CA . ARG A 1 100 ? 8.961 -6.294 -1.591 1.00 87.12 100 ARG A CA 1
ATOM 808 C C . ARG A 1 100 ? 8.360 -7.377 -0.695 1.00 87.12 100 ARG A C 1
ATOM 810 O O . ARG A 1 100 ? 8.300 -7.170 0.514 1.00 87.12 100 ARG A O 1
ATOM 817 N N . ILE A 1 101 ? 7.938 -8.507 -1.263 1.00 91.06 101 ILE A N 1
ATOM 818 C CA . ILE A 1 101 ? 7.492 -9.683 -0.507 1.00 91.06 101 ILE A CA 1
ATOM 819 C C . ILE A 1 101 ? 8.656 -10.222 0.328 1.00 91.06 101 ILE A C 1
ATOM 821 O O . ILE A 1 101 ? 8.513 -10.305 1.545 1.00 91.06 101 ILE A O 1
ATOM 825 N N . SER A 1 102 ? 9.823 -10.462 -0.285 1.00 85.62 102 SER A N 1
ATOM 826 C CA . SER A 1 102 ? 11.032 -10.906 0.431 1.00 85.62 102 SER A CA 1
ATOM 827 C C . SER A 1 102 ? 11.377 -9.960 1.579 1.00 85.62 102 SER A C 1
ATOM 829 O O . SER A 1 102 ? 11.419 -10.374 2.732 1.00 85.62 102 SER A O 1
ATOM 831 N N . ALA A 1 103 ? 11.473 -8.658 1.293 1.00 89.44 103 ALA A N 1
ATOM 832 C CA . ALA A 1 103 ? 11.755 -7.650 2.310 1.00 89.44 103 ALA A CA 1
ATOM 833 C C . ALA A 1 103 ? 10.701 -7.599 3.432 1.00 89.44 103 ALA A C 1
ATOM 835 O O . ALA A 1 103 ? 11.004 -7.163 4.539 1.00 89.44 103 ALA A O 1
ATOM 836 N N . THR A 1 104 ? 9.453 -8.001 3.171 1.00 93.25 104 THR A N 1
ATOM 837 C CA . THR A 1 104 ? 8.418 -8.089 4.212 1.00 93.25 104 THR A CA 1
ATOM 838 C C . THR A 1 104 ? 8.631 -9.311 5.102 1.00 93.25 104 THR A C 1
ATOM 840 O O . THR A 1 104 ? 8.498 -9.190 6.317 1.00 93.25 104 THR A O 1
ATOM 843 N N . LEU A 1 105 ? 9.006 -10.456 4.523 1.00 91.44 105 LEU A N 1
ATOM 844 C CA . LEU A 1 105 ? 9.329 -11.677 5.267 1.00 91.44 105 LEU A CA 1
ATOM 845 C C . LEU A 1 105 ? 10.564 -11.480 6.157 1.00 91.44 105 LEU A C 1
ATOM 847 O O . LEU A 1 105 ? 10.550 -11.862 7.328 1.00 91.44 105 LEU A O 1
ATOM 851 N N . ASP A 1 106 ? 11.591 -10.812 5.632 1.00 90.06 106 ASP A N 1
ATOM 852 C CA . ASP A 1 106 ? 12.856 -10.579 6.335 1.00 90.06 106 ASP A CA 1
ATOM 853 C C . ASP A 1 106 ? 12.682 -9.733 7.610 1.00 90.06 106 ASP A C 1
ATOM 855 O O . ASP A 1 106 ? 13.390 -9.942 8.596 1.00 90.06 106 ASP A O 1
ATOM 859 N N . LYS A 1 107 ? 11.690 -8.828 7.649 1.00 92.00 107 LYS A N 1
ATOM 860 C CA . LYS A 1 107 ? 11.413 -7.966 8.818 1.00 92.00 107 LYS A CA 1
ATOM 861 C C . LYS A 1 107 ? 11.038 -8.730 10.083 1.00 92.00 107 LYS A C 1
ATOM 863 O O . LYS A 1 107 ? 11.279 -8.228 11.177 1.00 92.00 107 LYS A O 1
ATOM 868 N N . VAL A 1 108 ? 10.411 -9.898 9.957 1.00 88.56 108 VAL A N 1
ATOM 869 C CA . VAL A 1 108 ? 9.934 -10.667 11.121 1.00 88.56 108 VAL A CA 1
ATOM 870 C C . VAL A 1 108 ? 11.083 -11.433 11.801 1.00 88.56 108 VAL A C 1
ATOM 872 O O . VAL A 1 108 ? 10.974 -11.818 12.966 1.00 88.56 108 VAL A O 1
ATOM 875 N N . GLY A 1 109 ? 12.232 -11.545 11.125 1.00 84.19 109 GLY A N 1
ATOM 876 C CA . GLY A 1 109 ? 13.417 -12.248 11.603 1.00 84.19 109 GLY A CA 1
ATOM 877 C C . GLY A 1 109 ? 13.283 -13.755 11.407 1.00 84.19 109 GLY A C 1
ATOM 878 O O . GLY A 1 109 ? 12.462 -14.406 12.063 1.00 84.19 109 GLY A O 1
ATOM 879 N N . HIS A 1 110 ? 14.099 -14.297 10.499 1.00 84.62 110 HIS A N 1
ATOM 880 C CA . HIS A 1 110 ? 14.143 -15.725 10.164 1.00 84.62 110 HIS A CA 1
ATOM 881 C C . HIS A 1 110 ? 14.309 -16.602 11.413 1.00 84.62 110 HIS A C 1
ATOM 883 O O . HIS A 1 110 ? 15.015 -16.240 12.350 1.00 84.62 110 HIS A O 1
ATOM 889 N N . GLY A 1 111 ? 13.637 -17.756 11.426 1.00 81.25 111 GLY A N 1
ATOM 890 C CA . GLY A 1 111 ? 13.713 -18.737 12.518 1.00 81.25 111 GLY A CA 1
ATOM 891 C C . GLY A 1 111 ? 12.826 -18.450 13.736 1.00 81.25 111 GLY A C 1
ATOM 892 O O . GLY A 1 111 ? 12.682 -19.318 14.592 1.00 81.25 111 GLY A O 1
ATOM 893 N N . SER A 1 112 ? 12.183 -17.281 13.821 1.00 90.38 112 SER A N 1
ATOM 894 C CA . SER A 1 112 ? 11.203 -17.005 14.880 1.00 90.38 112 SER A CA 1
ATOM 895 C C . SER A 1 112 ? 9.864 -17.718 14.637 1.00 90.38 112 SER A C 1
ATOM 897 O O . SER A 1 112 ? 9.481 -17.987 13.496 1.00 90.38 112 SER A O 1
ATOM 899 N N . GLN A 1 113 ? 9.092 -17.960 15.703 1.00 92.62 113 GLN A N 1
ATOM 900 C CA . GLN A 1 113 ? 7.721 -18.480 15.582 1.00 92.62 113 GLN A CA 1
ATOM 901 C C . GLN A 1 113 ? 6.843 -17.559 14.719 1.00 92.62 113 GLN A C 1
ATOM 903 O O . GLN A 1 113 ? 6.077 -18.029 13.881 1.00 92.62 113 GLN A O 1
ATOM 908 N N . ALA A 1 114 ? 7.004 -16.241 14.864 1.00 94.44 114 ALA A N 1
ATOM 909 C CA . ALA A 1 114 ? 6.310 -15.254 14.045 1.00 94.44 114 ALA A CA 1
ATOM 910 C C . ALA A 1 114 ? 6.655 -15.404 12.553 1.00 94.44 114 ALA A C 1
ATOM 912 O O . ALA A 1 114 ? 5.767 -15.343 11.701 1.00 94.44 114 ALA A O 1
ATOM 913 N N . TRP A 1 115 ? 7.926 -15.659 12.226 1.00 94.50 115 TRP A N 1
ATOM 914 C CA . TRP A 1 115 ? 8.344 -15.916 10.850 1.00 94.50 115 TRP A CA 1
ATOM 915 C C . TRP A 1 115 ? 7.737 -17.209 10.305 1.00 94.50 115 TRP A C 1
ATOM 917 O O . TRP A 1 115 ? 7.257 -17.215 9.174 1.00 94.50 115 TRP A O 1
ATOM 927 N N . ALA A 1 116 ? 7.681 -18.278 11.105 1.00 94.25 116 ALA A N 1
ATOM 928 C CA . ALA A 1 116 ? 7.057 -19.536 10.692 1.00 94.25 116 ALA A CA 1
ATOM 929 C C . ALA A 1 116 ? 5.567 -19.349 10.350 1.00 94.25 116 ALA A C 1
ATOM 931 O O . ALA A 1 116 ? 5.109 -19.837 9.315 1.00 94.25 116 ALA A O 1
ATOM 932 N N . ILE A 1 117 ? 4.838 -18.577 11.163 1.00 96.31 117 ILE A N 1
ATOM 933 C CA . ILE A 1 117 ? 3.431 -18.228 10.917 1.00 96.31 117 ILE A CA 1
ATOM 934 C C . ILE A 1 117 ? 3.290 -17.411 9.622 1.00 96.31 117 ILE A C 1
ATOM 936 O O . ILE A 1 117 ? 2.462 -17.744 8.772 1.00 96.31 117 ILE A O 1
ATOM 940 N N . LEU A 1 118 ? 4.106 -16.362 9.442 1.00 97.06 118 LEU A N 1
ATOM 941 C CA . LEU A 1 118 ? 4.045 -15.515 8.245 1.00 97.06 118 LEU A CA 1
ATOM 942 C C . LEU A 1 118 ? 4.394 -16.294 6.974 1.00 97.06 118 LEU A C 1
ATOM 944 O O . LEU A 1 118 ? 3.740 -16.128 5.948 1.00 97.06 118 LEU A O 1
ATOM 948 N N . ASN A 1 119 ? 5.416 -17.147 7.041 1.00 95.38 119 ASN A N 1
ATOM 949 C CA . ASN A 1 119 ? 5.844 -17.971 5.919 1.00 95.38 119 ASN A CA 1
ATOM 950 C C . ASN A 1 119 ? 4.784 -19.023 5.560 1.00 95.38 119 ASN A C 1
ATOM 952 O O . ASN A 1 119 ? 4.557 -19.280 4.381 1.00 95.38 119 ASN A O 1
ATOM 956 N N . GLY A 1 120 ? 4.094 -19.595 6.552 1.00 96.12 120 GLY A N 1
ATOM 957 C CA . GLY A 1 120 ? 2.944 -20.469 6.314 1.00 96.12 120 GLY A CA 1
ATOM 958 C C . GLY A 1 120 ? 1.825 -19.751 5.555 1.00 96.12 120 GLY A C 1
ATOM 959 O O . GLY A 1 120 ? 1.351 -20.255 4.539 1.00 96.12 120 GLY A O 1
ATOM 960 N N . TYR A 1 121 ? 1.485 -18.525 5.961 1.00 97.50 121 TYR A N 1
ATOM 961 C CA . TYR A 1 121 ? 0.505 -17.709 5.242 1.00 97.50 121 TYR A CA 1
ATOM 962 C C . TYR A 1 121 ? 0.971 -17.345 3.825 1.00 97.50 121 TYR A C 1
ATOM 964 O O . TYR A 1 121 ? 0.201 -17.449 2.874 1.00 97.50 121 TYR A O 1
ATOM 972 N N . HIS A 1 122 ? 2.245 -16.983 3.657 1.00 96.50 122 HIS A N 1
ATOM 973 C CA . HIS A 1 122 ? 2.837 -16.726 2.344 1.00 96.50 122 HIS A CA 1
ATOM 974 C C . HIS A 1 122 ? 2.723 -17.938 1.412 1.00 96.50 122 HIS A C 1
ATOM 976 O O . HIS A 1 122 ? 2.350 -17.765 0.257 1.00 96.50 122 HIS A O 1
ATOM 982 N N . LYS A 1 123 ? 2.973 -19.159 1.902 1.00 95.00 123 LYS A N 1
ATOM 983 C CA . LYS A 1 123 ? 2.814 -20.390 1.109 1.00 95.00 123 LYS A CA 1
ATOM 984 C C . LYS A 1 123 ? 1.373 -20.610 0.650 1.00 95.00 123 LYS A C 1
ATOM 986 O O . LYS A 1 123 ? 1.171 -20.957 -0.507 1.00 95.00 123 LYS A O 1
ATOM 991 N N . VAL A 1 124 ? 0.388 -20.364 1.519 1.00 95.81 124 VAL A N 1
ATOM 992 C CA . VAL A 1 124 ? -1.037 -20.436 1.141 1.00 95.81 124 VAL A CA 1
ATOM 993 C C . VAL A 1 124 ? -1.340 -19.449 0.013 1.00 95.81 124 VAL A C 1
ATOM 995 O O . VAL A 1 124 ? -1.906 -19.833 -1.004 1.00 95.81 124 VAL A O 1
ATOM 998 N N . LEU A 1 125 ? -0.893 -18.200 0.151 1.00 95.00 125 LEU A N 1
ATOM 999 C CA . LEU A 1 125 ? -1.099 -17.169 -0.867 1.00 95.00 125 LEU A CA 1
ATOM 1000 C C . LEU A 1 125 ? -0.384 -17.482 -2.193 1.00 95.00 125 LEU A C 1
ATOM 1002 O O . LEU A 1 125 ? -0.907 -17.169 -3.257 1.00 95.00 125 LEU A O 1
ATOM 1006 N N . MET A 1 126 ? 0.804 -18.090 -2.146 1.00 89.75 126 MET A N 1
ATOM 1007 C CA . MET A 1 126 ? 1.529 -18.511 -3.350 1.00 89.75 126 MET A CA 1
ATOM 1008 C C . MET A 1 126 ? 0.833 -19.675 -4.064 1.00 89.75 126 MET A C 1
ATOM 1010 O O . MET A 1 126 ? 0.789 -19.674 -5.287 1.00 89.75 126 MET A O 1
ATOM 1014 N N . SER A 1 127 ? 0.216 -20.606 -3.334 1.00 90.19 127 SER A N 1
ATOM 1015 C CA . SER A 1 127 ? -0.628 -21.643 -3.946 1.00 90.19 127 SER A CA 1
ATOM 1016 C C . SER A 1 127 ? -1.865 -21.038 -4.627 1.00 90.19 127 SER A C 1
ATOM 1018 O O . SER A 1 127 ? -2.224 -21.448 -5.724 1.00 90.19 127 SER A O 1
ATOM 1020 N N . GLU A 1 128 ? -2.474 -19.997 -4.048 1.00 90.62 128 GLU A N 1
ATOM 1021 C CA . GLU A 1 128 ? -3.564 -19.261 -4.710 1.00 90.62 128 GLU A CA 1
ATOM 1022 C C . GLU A 1 128 ? -3.104 -18.514 -5.977 1.00 90.62 128 GLU A C 1
ATOM 1024 O O . GLU A 1 128 ? -3.923 -18.251 -6.857 1.00 90.62 128 GLU A O 1
ATOM 1029 N N . LEU A 1 129 ? -1.821 -18.139 -6.073 1.00 87.38 129 LEU A N 1
ATOM 1030 C CA . LEU A 1 129 ? -1.243 -17.528 -7.276 1.00 87.38 129 LEU A CA 1
ATOM 1031 C C . LEU A 1 129 ? -1.068 -18.559 -8.390 1.00 87.38 129 LEU A C 1
ATOM 1033 O O . LEU A 1 129 ? -1.368 -18.247 -9.536 1.00 87.38 129 LEU A O 1
ATOM 1037 N N . GLU A 1 130 ? -0.595 -19.759 -8.048 1.00 81.44 130 GLU A N 1
ATOM 1038 C CA . GLU A 1 130 ? -0.470 -20.887 -8.982 1.00 81.44 130 GLU A CA 1
ATOM 1039 C C . GLU A 1 130 ? -1.838 -21.306 -9.544 1.00 81.44 130 GLU A C 1
ATOM 1041 O O . GLU A 1 130 ? -1.944 -21.624 -10.723 1.00 81.44 130 GLU A O 1
ATOM 1046 N N . ASP A 1 131 ? -2.890 -21.202 -8.728 1.00 87.44 131 ASP A N 1
ATOM 1047 C CA . ASP A 1 131 ? -4.288 -21.417 -9.123 1.00 87.44 131 ASP A CA 1
ATOM 1048 C C . ASP A 1 131 ? -4.929 -20.218 -9.867 1.00 87.44 131 ASP A C 1
ATOM 1050 O O . ASP A 1 131 ? -6.141 -20.217 -10.092 1.00 87.44 131 ASP A O 1
ATOM 1054 N N . GLU A 1 132 ? -4.170 -19.159 -10.174 1.00 82.75 132 GLU A N 1
ATOM 1055 C CA . GLU A 1 132 ? -4.644 -17.913 -10.813 1.00 82.75 132 GLU A CA 1
ATOM 1056 C C . GLU A 1 132 ? -5.764 -17.168 -10.044 1.00 82.75 132 GLU A C 1
ATOM 1058 O O . GLU A 1 132 ? -6.453 -16.297 -10.579 1.00 82.75 132 GLU A O 1
ATOM 1063 N N . LYS A 1 133 ? -5.943 -17.451 -8.747 1.00 85.38 133 LYS A N 1
ATOM 1064 C CA . LYS A 1 133 ? -6.966 -16.819 -7.884 1.00 85.38 133 LYS A CA 1
ATOM 1065 C C . LYS A 1 133 ? -6.529 -15.464 -7.328 1.00 85.38 133 LYS A C 1
ATOM 1067 O O . LYS A 1 133 ? -7.347 -14.717 -6.787 1.00 85.38 133 LYS A O 1
ATOM 1072 N N . THR A 1 134 ? -5.241 -15.143 -7.412 1.00 88.75 134 THR A N 1
ATOM 1073 C CA . THR A 1 134 ? -4.659 -13.902 -6.891 1.00 88.75 134 THR A CA 1
ATOM 1074 C C . THR A 1 134 ? -3.494 -13.427 -7.758 1.00 88.75 134 THR A C 1
ATOM 1076 O O . THR A 1 134 ? -3.138 -14.049 -8.749 1.00 88.75 134 THR A O 1
ATOM 1079 N N . THR A 1 135 ? -2.887 -12.297 -7.396 1.00 88.19 135 THR A N 1
ATOM 1080 C CA . THR A 1 135 ? -1.708 -11.742 -8.084 1.00 88.19 135 THR A CA 1
ATOM 1081 C C . THR A 1 135 ? -0.589 -11.471 -7.086 1.00 88.19 135 THR A C 1
ATOM 1083 O O . THR A 1 135 ? -0.851 -11.203 -5.910 1.00 88.19 135 THR A O 1
ATOM 1086 N N . LEU A 1 136 ? 0.668 -11.418 -7.544 1.00 85.06 136 LEU A N 1
ATOM 1087 C CA . LEU A 1 136 ? 1.810 -11.029 -6.699 1.00 85.06 136 LEU A CA 1
ATOM 1088 C C . LEU A 1 136 ? 1.592 -9.682 -5.990 1.00 85.06 136 LEU A C 1
ATOM 1090 O O . LEU A 1 136 ? 2.019 -9.486 -4.849 1.00 85.06 136 LEU A O 1
ATOM 1094 N N . ARG A 1 137 ? 0.888 -8.749 -6.640 1.00 90.38 137 ARG A N 1
ATOM 1095 C CA . ARG A 1 137 ? 0.509 -7.467 -6.042 1.00 90.38 137 ARG A CA 1
ATOM 1096 C C . ARG A 1 137 ? -0.430 -7.657 -4.850 1.00 90.38 137 ARG A C 1
ATOM 1098 O O . ARG A 1 137 ? -0.199 -7.038 -3.810 1.00 90.38 137 ARG A O 1
ATOM 1105 N N . SER A 1 138 ? -1.460 -8.487 -4.989 1.00 91.75 138 SER A N 1
ATOM 1106 C CA . SER A 1 138 ? -2.403 -8.808 -3.911 1.00 91.75 138 SER A CA 1
ATOM 1107 C C . SER A 1 138 ? -1.710 -9.517 -2.747 1.00 91.75 138 SER A C 1
ATOM 1109 O O . SER A 1 138 ? -1.905 -9.120 -1.600 1.00 91.75 138 SER A O 1
ATOM 1111 N N . ILE A 1 139 ? -0.817 -10.473 -3.030 1.00 94.12 139 ILE A N 1
ATOM 1112 C CA . ILE A 1 139 ? -0.006 -11.158 -2.007 1.00 94.12 139 ILE A CA 1
ATOM 1113 C C . ILE A 1 139 ? 0.824 -10.153 -1.212 1.00 94.12 139 ILE A C 1
ATOM 1115 O O . ILE A 1 139 ? 0.765 -10.121 0.017 1.00 94.12 139 ILE A O 1
ATOM 1119 N N . ARG A 1 140 ? 1.554 -9.268 -1.902 1.00 94.75 140 ARG A N 1
ATOM 1120 C CA . ARG A 1 140 ? 2.340 -8.208 -1.255 1.00 94.75 140 ARG A CA 1
ATOM 1121 C C . ARG A 1 140 ? 1.476 -7.339 -0.336 1.00 94.75 140 ARG A C 1
ATOM 1123 O O . ARG A 1 140 ? 1.902 -6.987 0.768 1.00 94.75 140 ARG A O 1
ATOM 1130 N N . LEU A 1 141 ? 0.284 -6.960 -0.799 1.00 92.81 141 LEU A N 1
ATOM 1131 C CA . LEU A 1 141 ? -0.652 -6.142 -0.027 1.00 92.81 141 LEU A CA 1
ATOM 1132 C C . LEU A 1 141 ? -1.211 -6.884 1.193 1.00 92.81 141 LEU A C 1
ATOM 1134 O O . LEU A 1 141 ? -1.398 -6.244 2.222 1.00 92.81 141 LEU A O 1
ATOM 1138 N N . ALA A 1 142 ? -1.417 -8.198 1.109 1.00 95.00 142 ALA A N 1
ATOM 1139 C CA . ALA A 1 142 ? -1.894 -9.026 2.216 1.00 95.00 142 ALA A CA 1
ATOM 1140 C C . ALA A 1 142 ? -0.799 -9.341 3.253 1.00 95.00 142 ALA A C 1
ATOM 1142 O O . ALA A 1 142 ? -1.072 -9.370 4.452 1.00 95.00 142 ALA A O 1
ATOM 1143 N N . LEU A 1 143 ? 0.452 -9.535 2.823 1.00 96.31 143 LEU A N 1
ATOM 1144 C CA . LEU A 1 143 ? 1.568 -9.840 3.730 1.00 96.31 143 LEU A CA 1
ATOM 1145 C C . LEU A 1 143 ? 1.990 -8.651 4.593 1.00 96.31 143 LEU A C 1
ATOM 1147 O O . LEU A 1 143 ? 2.443 -8.841 5.718 1.00 96.31 143 LEU A O 1
ATOM 1151 N N . THR A 1 144 ? 1.842 -7.425 4.091 1.00 95.69 144 THR A N 1
ATOM 1152 C CA . THR A 1 144 ? 2.241 -6.211 4.821 1.00 95.69 144 THR A CA 1
ATOM 1153 C C . THR A 1 144 ? 1.519 -6.057 6.178 1.00 95.69 144 THR A C 1
ATOM 1155 O O . THR A 1 144 ? 2.210 -5.945 7.194 1.00 95.69 144 THR A O 1
ATOM 1158 N N . PRO A 1 145 ? 0.169 -6.080 6.257 1.00 95.81 145 PRO A N 1
ATOM 1159 C CA . PRO A 1 145 ? -0.550 -6.034 7.533 1.00 95.81 145 PRO A CA 1
ATOM 1160 C C . PRO A 1 145 ? -0.325 -7.291 8.383 1.00 95.81 145 PRO A C 1
ATOM 1162 O O . PRO A 1 145 ? -0.258 -7.186 9.604 1.00 95.81 145 PRO A O 1
ATOM 1165 N N . ALA A 1 146 ? -0.156 -8.467 7.765 1.00 97.00 146 ALA A N 1
ATOM 1166 C CA . ALA A 1 146 ? 0.131 -9.708 8.486 1.00 97.00 146 ALA A CA 1
ATOM 1167 C C . ALA A 1 146 ? 1.466 -9.632 9.246 1.00 97.00 146 ALA A C 1
ATOM 1169 O O . ALA A 1 146 ? 1.525 -9.920 10.442 1.00 97.00 146 ALA A O 1
ATOM 1170 N N . ALA A 1 147 ? 2.525 -9.168 8.575 1.00 97.25 147 ALA A N 1
ATOM 1171 C CA . ALA A 1 147 ? 3.829 -8.948 9.191 1.00 97.25 147 ALA A CA 1
ATOM 1172 C C . ALA A 1 147 ? 3.756 -7.894 10.305 1.00 97.25 147 ALA A C 1
ATOM 1174 O O . ALA A 1 147 ? 4.331 -8.092 11.371 1.00 97.25 147 ALA A O 1
ATOM 1175 N N . ALA A 1 148 ? 3.023 -6.796 10.091 1.00 96.50 148 ALA A N 1
ATOM 1176 C CA . ALA A 1 148 ? 2.849 -5.757 11.105 1.00 96.50 148 ALA A CA 1
ATOM 1177 C C . ALA A 1 148 ? 2.118 -6.273 12.360 1.00 96.50 148 ALA A C 1
ATOM 1179 O O . ALA A 1 148 ? 2.557 -5.988 13.474 1.00 96.50 148 ALA A O 1
ATOM 1180 N N . LEU A 1 149 ? 1.055 -7.070 12.195 1.00 96.44 149 LEU A N 1
ATOM 1181 C CA . LEU A 1 149 ? 0.341 -7.689 13.315 1.00 96.44 149 LEU A CA 1
ATOM 1182 C C . LEU A 1 149 ? 1.241 -8.669 14.084 1.00 96.44 149 LEU A C 1
ATOM 1184 O O . LEU A 1 149 ? 1.243 -8.668 15.311 1.00 96.44 149 LEU A O 1
ATOM 1188 N N . LEU A 1 150 ? 2.042 -9.473 13.380 1.00 96.56 150 LEU A N 1
ATOM 1189 C CA . LEU A 1 150 ? 2.994 -10.394 14.008 1.00 96.56 150 LEU A CA 1
ATOM 1190 C C . LEU A 1 150 ? 4.108 -9.672 14.766 1.00 96.56 150 LEU A C 1
ATOM 1192 O O . LEU A 1 150 ? 4.474 -10.097 15.858 1.00 96.56 150 LEU A O 1
ATOM 1196 N N . LEU A 1 151 ? 4.629 -8.572 14.219 1.00 96.25 151 LEU A N 1
ATOM 1197 C CA . LEU A 1 151 ? 5.595 -7.730 14.924 1.00 96.25 151 LEU A CA 1
ATOM 1198 C C . LEU A 1 151 ? 4.981 -7.126 16.189 1.00 96.25 151 LEU A C 1
ATOM 1200 O O . LEU A 1 151 ? 5.649 -7.108 17.220 1.00 96.25 151 LEU A O 1
ATOM 1204 N N . LYS A 1 152 ? 3.706 -6.714 16.145 1.00 95.88 152 LYS A N 1
ATOM 1205 C CA . LYS A 1 152 ? 2.992 -6.259 17.345 1.00 95.88 152 LYS A CA 1
ATOM 1206 C C . LYS A 1 152 ? 2.812 -7.386 18.364 1.00 95.88 152 LYS A C 1
ATOM 1208 O O . LYS A 1 152 ? 3.009 -7.166 19.553 1.00 95.88 152 LYS A O 1
ATOM 1213 N N . GLY A 1 153 ? 2.512 -8.600 17.905 1.00 94.44 153 GLY A N 1
ATOM 1214 C CA . GLY A 1 153 ? 2.459 -9.786 18.762 1.00 94.44 153 GLY A CA 1
ATOM 1215 C C . GLY A 1 153 ? 3.802 -10.086 19.420 1.00 94.44 153 GLY A C 1
ATOM 1216 O O . GLY A 1 153 ? 3.848 -10.354 20.613 1.00 94.44 153 GLY A O 1
ATOM 1217 N N . LYS A 1 154 ? 4.908 -9.957 18.682 1.00 94.19 154 LYS A N 1
ATOM 1218 C CA . LYS A 1 154 ? 6.265 -10.099 19.227 1.00 94.19 154 LYS A CA 1
ATOM 1219 C C . LYS A 1 154 ? 6.582 -9.027 20.276 1.00 94.19 154 LYS A C 1
ATOM 1221 O O . LYS A 1 154 ? 7.118 -9.365 21.320 1.00 94.19 154 LYS A O 1
ATOM 1226 N N . GLU A 1 155 ? 6.237 -7.767 20.009 1.00 94.38 155 GLU A N 1
ATOM 1227 C CA . GLU A 1 155 ? 6.394 -6.644 20.952 1.00 94.38 155 GLU A CA 1
ATOM 1228 C C . GLU A 1 155 ? 5.615 -6.873 22.256 1.00 94.38 155 GLU A C 1
ATOM 1230 O O . GLU A 1 155 ? 6.091 -6.527 23.329 1.00 94.38 155 GLU A O 1
ATOM 1235 N N . MET A 1 156 ? 4.429 -7.479 22.164 1.00 95.25 156 MET A N 1
ATOM 1236 C CA . MET A 1 156 ? 3.565 -7.794 23.306 1.00 95.25 156 MET A CA 1
ATOM 1237 C C . MET A 1 156 ? 3.807 -9.195 23.891 1.00 95.25 156 MET A C 1
ATOM 1239 O O . MET A 1 156 ? 3.010 -9.641 24.714 1.00 95.25 156 MET A O 1
ATOM 1243 N N . GLU A 1 157 ? 4.848 -9.903 23.436 1.00 94.38 157 GLU A N 1
ATOM 1244 C CA . GLU A 1 157 ? 5.198 -11.275 23.847 1.00 94.38 157 GLU A CA 1
ATOM 1245 C C . GLU A 1 157 ? 4.046 -12.295 23.699 1.00 94.38 157 GLU A C 1
ATOM 1247 O O . GLU A 1 157 ? 3.916 -13.257 24.451 1.00 94.38 157 GLU A O 1
ATOM 1252 N N . ARG A 1 158 ? 3.198 -12.100 22.684 1.00 93.19 158 ARG A N 1
ATOM 1253 C CA . ARG A 1 158 ? 2.009 -12.907 22.370 1.00 93.19 158 ARG A CA 1
ATOM 1254 C C . ARG A 1 158 ? 2.054 -13.370 20.917 1.00 93.19 158 ARG A C 1
ATOM 1256 O O . ARG A 1 158 ? 1.516 -12.723 20.018 1.00 93.19 158 ARG A O 1
ATOM 1263 N N . THR A 1 159 ? 2.765 -14.472 20.678 1.00 91.56 159 THR A N 1
ATOM 1264 C CA . THR A 1 159 ? 2.865 -15.131 19.364 1.00 91.56 159 THR A CA 1
ATOM 1265 C C . THR A 1 159 ? 2.407 -16.595 19.482 1.00 91.56 159 THR A C 1
ATOM 1267 O O . THR A 1 159 ? 2.976 -17.322 20.293 1.00 91.56 159 THR A O 1
ATOM 1270 N N . PRO A 1 160 ? 1.426 -17.071 18.686 1.00 91.88 160 PRO A N 1
ATOM 1271 C CA . PRO A 1 160 ? 0.651 -16.328 17.688 1.00 91.88 160 PRO A CA 1
ATOM 1272 C C . PRO A 1 160 ? -0.125 -15.146 18.306 1.00 91.88 160 PRO A C 1
ATOM 1274 O O . PRO A 1 160 ? -0.451 -15.202 19.491 1.00 91.88 160 PRO A O 1
ATOM 1277 N N . PRO A 1 161 ? -0.391 -14.071 17.534 1.00 92.88 161 PRO A N 1
ATOM 1278 C CA . PRO A 1 161 ? -1.209 -12.953 17.996 1.00 92.88 161 PRO A CA 1
ATOM 1279 C C . PRO A 1 161 ? -2.562 -13.449 18.495 1.00 92.88 161 PRO A C 1
ATOM 1281 O O . PRO A 1 161 ? -3.143 -14.329 17.870 1.00 92.88 161 PRO A O 1
ATOM 1284 N N . ASP A 1 162 ? -3.072 -12.873 19.577 1.00 92.50 162 ASP A N 1
ATOM 1285 C CA . ASP A 1 162 ? -4.421 -13.125 20.087 1.00 92.50 162 ASP A CA 1
ATOM 1286 C C . ASP A 1 162 ? -5.325 -11.894 19.879 1.00 92.50 162 ASP A C 1
ATOM 1288 O O . ASP A 1 162 ? -4.947 -10.925 19.207 1.00 92.50 162 ASP A O 1
ATOM 1292 N N . GLN A 1 163 ? -6.540 -11.924 20.437 1.00 92.62 163 GLN A N 1
ATOM 1293 C CA . GLN A 1 163 ? -7.486 -10.811 20.322 1.00 92.62 163 GLN A CA 1
ATOM 1294 C C . GLN A 1 163 ? -6.919 -9.496 20.878 1.00 92.62 163 GLN A C 1
ATOM 1296 O O . GLN A 1 163 ? -7.122 -8.446 20.272 1.00 92.62 163 GLN A O 1
ATOM 1301 N N . LEU A 1 164 ? -6.164 -9.548 21.982 1.00 91.94 164 LEU A N 1
ATOM 1302 C CA . LEU A 1 164 ? -5.579 -8.360 22.605 1.00 91.94 164 LEU A CA 1
ATOM 1303 C C . LEU A 1 164 ? -4.560 -7.698 21.670 1.00 91.94 164 LEU A C 1
ATOM 1305 O O . LEU A 1 164 ? -4.555 -6.474 21.520 1.00 91.94 164 LEU A O 1
ATOM 1309 N N . VAL A 1 165 ? -3.725 -8.502 21.006 1.00 94.69 165 VAL A N 1
ATOM 1310 C CA . VAL A 1 165 ? -2.771 -8.001 20.008 1.00 94.69 165 VAL A CA 1
ATOM 1311 C C . VAL A 1 165 ? -3.500 -7.401 18.804 1.00 94.69 165 VAL A C 1
ATOM 1313 O O . VAL A 1 165 ? -3.120 -6.324 18.336 1.00 94.69 165 VAL A O 1
ATOM 1316 N N . LEU A 1 166 ? -4.544 -8.069 18.297 1.00 94.31 166 LEU A N 1
ATOM 1317 C CA . LEU A 1 166 ? -5.326 -7.571 17.161 1.00 94.31 166 LEU A CA 1
ATOM 1318 C C . LEU A 1 166 ? -5.996 -6.231 17.478 1.00 94.31 166 LEU A C 1
ATOM 1320 O O . LEU A 1 166 ? -5.935 -5.310 16.659 1.00 94.31 166 LEU A O 1
ATOM 1324 N N . ASP A 1 167 ? -6.607 -6.114 18.652 1.00 91.81 167 ASP A N 1
ATOM 1325 C CA . ASP A 1 167 ? -7.276 -4.891 19.079 1.00 91.81 167 ASP A CA 1
ATOM 1326 C C . ASP A 1 167 ? -6.259 -3.753 19.213 1.00 91.81 167 ASP A C 1
ATOM 1328 O O . ASP A 1 167 ? -6.425 -2.720 18.565 1.00 91.81 167 ASP A O 1
ATOM 1332 N N . ALA A 1 168 ? -5.144 -3.968 19.919 1.00 91.25 168 ALA A N 1
ATOM 1333 C CA . ALA A 1 168 ? -4.078 -2.971 20.058 1.00 91.25 168 ALA A CA 1
ATOM 1334 C C . ALA A 1 168 ? -3.482 -2.538 18.702 1.00 91.25 168 ALA A C 1
ATOM 1336 O O . ALA A 1 168 ? -3.163 -1.364 18.481 1.00 91.25 168 ALA A O 1
ATOM 1337 N N . TYR A 1 169 ? -3.339 -3.470 17.759 1.00 94.00 169 TYR A N 1
ATOM 1338 C CA . TYR A 1 169 ? -2.894 -3.171 16.400 1.00 94.00 169 TYR A CA 1
ATOM 1339 C C . TYR A 1 169 ? -3.902 -2.290 15.638 1.00 94.00 169 TYR A C 1
ATOM 1341 O O . TYR A 1 169 ? -3.516 -1.298 15.002 1.00 94.00 169 TYR A O 1
ATOM 1349 N N . LEU A 1 170 ? -5.196 -2.609 15.721 1.00 91.12 170 LEU A N 1
ATOM 1350 C CA . LEU A 1 170 ? -6.263 -1.867 15.044 1.00 91.12 170 LEU A CA 1
ATOM 1351 C C . LEU A 1 170 ? -6.604 -0.539 15.723 1.00 91.12 170 LEU A C 1
ATOM 1353 O O . LEU A 1 170 ? -7.108 0.360 15.052 1.00 91.12 170 LEU A O 1
ATOM 1357 N N . GLU A 1 171 ? -6.297 -0.365 17.006 1.00 86.06 171 GLU A N 1
ATOM 1358 C CA . GLU A 1 171 ? -6.379 0.941 17.662 1.00 86.06 171 GLU A CA 1
ATOM 1359 C C . GLU A 1 171 ? -5.398 1.943 17.053 1.00 86.06 171 GLU A C 1
ATOM 1361 O O . GLU A 1 171 ? -5.778 3.086 16.790 1.00 86.06 171 GLU A O 1
ATOM 1366 N N . ASN A 1 172 ? -4.178 1.494 16.752 1.00 83.19 172 ASN A N 1
ATOM 1367 C CA . ASN A 1 172 ? -3.151 2.317 16.113 1.00 83.19 172 ASN A CA 1
ATOM 1368 C C . ASN A 1 172 ? -3.361 2.458 14.600 1.00 83.19 172 ASN A C 1
ATOM 1370 O O . ASN A 1 172 ? -2.990 3.471 14.009 1.00 83.19 172 ASN A O 1
ATOM 1374 N N . THR A 1 173 ? -3.961 1.453 13.952 1.00 84.38 173 THR A N 1
ATOM 1375 C CA . THR A 1 173 ? -4.165 1.441 12.494 1.00 84.38 173 THR A CA 1
ATOM 1376 C C . THR A 1 173 ? -5.586 1.026 12.070 1.00 84.38 173 THR A C 1
ATOM 1378 O O . THR A 1 173 ? -5.758 0.044 11.343 1.00 84.38 173 THR A O 1
ATOM 1381 N N . PRO A 1 174 ? -6.640 1.802 12.413 1.00 81.06 174 PRO A N 1
ATOM 1382 C CA . PRO A 1 174 ? -8.034 1.398 12.172 1.00 81.06 174 PRO A CA 1
ATOM 1383 C C . PRO A 1 174 ? -8.356 1.073 10.705 1.00 81.06 174 PRO A C 1
ATOM 1385 O O . PRO A 1 174 ? -9.174 0.201 10.411 1.00 81.06 174 PRO A O 1
ATOM 1388 N N . GLY A 1 175 ? -7.684 1.752 9.768 1.00 82.75 175 GLY A N 1
ATOM 1389 C CA . GLY A 1 175 ? -7.852 1.545 8.327 1.00 82.75 175 GLY A CA 1
ATOM 1390 C C . GLY A 1 175 ? -7.375 0.181 7.814 1.00 82.75 175 GLY A C 1
ATOM 1391 O O . GLY A 1 175 ? -7.759 -0.211 6.715 1.00 82.75 175 GLY A O 1
ATOM 1392 N N . GLN A 1 176 ? -6.582 -0.570 8.587 1.00 88.56 176 GLN A N 1
ATOM 1393 C CA . GLN A 1 176 ? -6.049 -1.873 8.165 1.00 88.56 176 GLN A CA 1
ATOM 1394 C C . GLN A 1 176 ? -6.970 -3.057 8.496 1.00 88.56 176 GLN A C 1
ATOM 1396 O O . GLN A 1 176 ? -6.654 -4.188 8.130 1.00 88.56 176 GLN A O 1
ATOM 1401 N N . ARG A 1 177 ? -8.150 -2.822 9.094 1.00 89.94 177 ARG A N 1
ATOM 1402 C CA . ARG A 1 177 ? -9.114 -3.882 9.455 1.00 89.94 177 ARG A CA 1
ATOM 1403 C C . ARG A 1 177 ? -9.442 -4.825 8.295 1.00 89.94 177 ARG A C 1
ATOM 1405 O O . ARG A 1 177 ? -9.438 -6.039 8.462 1.00 89.94 177 ARG A O 1
ATOM 1412 N N . ALA A 1 178 ? -9.735 -4.271 7.118 1.00 87.12 178 ALA A N 1
ATOM 1413 C CA . ALA A 1 178 ? -10.035 -5.079 5.937 1.00 87.12 178 ALA A CA 1
ATOM 1414 C C . ALA A 1 178 ? -8.787 -5.817 5.429 1.00 87.12 178 ALA A C 1
ATOM 1416 O O . ALA A 1 178 ? -8.862 -6.997 5.098 1.00 87.12 178 ALA A O 1
ATOM 1417 N N . ALA A 1 179 ? -7.635 -5.145 5.430 1.00 89.25 179 ALA A N 1
ATOM 1418 C CA . ALA A 1 179 ? -6.382 -5.685 4.914 1.00 89.25 179 ALA A CA 1
ATOM 1419 C C . ALA A 1 179 ? -5.844 -6.862 5.753 1.00 89.25 179 ALA A C 1
ATOM 1421 O O . ALA A 1 179 ? -5.264 -7.790 5.198 1.00 89.25 179 ALA A O 1
ATOM 1422 N N . VAL A 1 180 ? -6.076 -6.864 7.072 1.00 94.31 180 VAL A N 1
ATOM 1423 C CA . VAL A 1 180 ? -5.633 -7.944 7.975 1.00 94.31 180 VAL A CA 1
ATOM 1424 C C . VAL A 1 180 ? -6.615 -9.124 8.046 1.00 94.31 180 VAL A C 1
ATOM 1426 O O . VAL A 1 180 ? -6.288 -10.176 8.588 1.00 94.31 180 VAL A O 1
ATOM 1429 N N . SER A 1 181 ? -7.818 -8.987 7.477 1.00 93.19 181 SER A N 1
ATOM 1430 C CA . SER A 1 181 ? -8.897 -9.976 7.616 1.00 93.19 181 SER A CA 1
ATOM 1431 C C . SER A 1 181 ? -8.540 -11.376 7.106 1.00 93.19 181 SER A C 1
ATOM 1433 O O . SER A 1 181 ? -8.826 -12.364 7.785 1.00 93.19 181 SER A O 1
ATOM 1435 N N . GLY A 1 182 ? -7.870 -11.464 5.952 1.00 93.75 182 GLY A N 1
ATOM 1436 C CA . GLY A 1 182 ? -7.408 -12.732 5.382 1.00 93.75 182 GLY A CA 1
ATOM 1437 C C . GLY A 1 182 ? -6.422 -13.450 6.302 1.00 93.75 182 GLY A C 1
ATOM 1438 O O . GLY A 1 182 ? -6.543 -14.651 6.531 1.00 93.75 182 GLY A O 1
ATOM 1439 N N . PHE A 1 183 ? -5.518 -12.695 6.929 1.00 96.50 183 PHE A N 1
ATOM 1440 C CA . PHE A 1 183 ? -4.551 -13.253 7.864 1.00 96.50 183 PHE A CA 1
ATOM 1441 C C . PHE A 1 183 ? -5.195 -13.690 9.187 1.00 96.50 183 PHE A C 1
ATOM 1443 O O . PHE A 1 183 ? -4.873 -14.757 9.696 1.00 96.50 183 PHE A O 1
ATOM 1450 N N . VAL A 1 184 ? -6.171 -12.940 9.713 1.00 94.62 184 VAL A N 1
ATOM 1451 C CA . VAL A 1 184 ? -6.948 -13.365 10.897 1.00 94.62 184 VAL A CA 1
ATOM 1452 C C . VAL A 1 184 ? -7.694 -14.676 10.624 1.00 94.62 184 VAL A C 1
ATOM 1454 O O . VAL A 1 184 ? -7.710 -15.569 11.470 1.00 94.62 184 VAL A O 1
ATOM 1457 N N . ARG A 1 185 ? -8.274 -14.831 9.425 1.00 93.88 185 ARG A N 1
ATOM 1458 C CA . ARG A 1 185 ? -8.894 -16.097 9.004 1.00 93.88 185 ARG A CA 1
ATOM 1459 C C . ARG A 1 185 ? -7.867 -17.231 8.939 1.00 93.88 185 ARG A C 1
ATOM 1461 O O . ARG A 1 185 ? -8.161 -18.326 9.409 1.00 93.88 185 ARG A O 1
ATOM 1468 N N . TYR A 1 186 ? -6.680 -16.969 8.392 1.00 95.44 186 TYR A N 1
ATOM 1469 C CA . TYR A 1 186 ? -5.581 -17.935 8.372 1.00 95.44 186 TYR A CA 1
ATOM 1470 C C . TYR A 1 186 ? -5.172 -18.369 9.790 1.00 95.44 186 TYR A C 1
ATOM 1472 O O . TYR A 1 186 ? -5.095 -19.567 10.048 1.00 95.44 186 TYR A O 1
ATOM 1480 N N . LEU A 1 187 ? -4.998 -17.428 10.727 1.00 94.25 187 LEU A N 1
ATOM 1481 C CA . LEU A 1 187 ? -4.670 -17.732 12.127 1.00 94.25 187 LEU A CA 1
ATOM 1482 C C . LEU A 1 187 ? -5.727 -18.630 12.780 1.00 94.25 187 LEU A C 1
ATOM 1484 O O . LEU A 1 187 ? -5.384 -19.628 13.408 1.00 94.25 187 LEU A O 1
ATOM 1488 N N . ARG A 1 188 ? -7.013 -18.333 12.572 1.00 91.94 188 ARG A N 1
ATOM 1489 C CA . ARG A 1 188 ? -8.103 -19.164 13.098 1.00 91.94 188 ARG A CA 1
ATOM 1490 C C . ARG A 1 188 ? -8.065 -20.584 12.538 1.00 91.94 188 ARG A C 1
ATOM 1492 O O . ARG A 1 188 ? -8.178 -21.544 13.288 1.00 91.94 188 ARG A O 1
ATOM 1499 N N . ASN A 1 189 ? -7.897 -20.708 11.224 1.00 89.56 189 ASN A N 1
ATOM 1500 C CA . ASN A 1 189 ? -7.983 -21.994 10.538 1.00 89.56 189 ASN A CA 1
ATOM 1501 C C . ASN A 1 189 ? -6.760 -22.888 10.784 1.00 89.56 189 ASN A C 1
ATOM 1503 O O . ASN A 1 189 ? -6.913 -24.096 10.911 1.00 89.56 189 ASN A O 1
ATOM 1507 N N . VAL A 1 190 ? -5.556 -22.308 10.810 1.00 88.50 190 VAL A N 1
ATOM 1508 C CA . VAL A 1 190 ? -4.290 -23.063 10.851 1.00 88.50 190 VAL A CA 1
ATOM 1509 C C . VAL A 1 190 ? -3.710 -23.141 12.259 1.00 88.50 190 VAL A C 1
ATOM 1511 O O . VAL A 1 190 ? -3.089 -24.138 12.614 1.00 88.50 190 VAL A O 1
ATOM 1514 N N . HIS A 1 191 ? -3.920 -22.109 13.077 1.00 83.44 191 HIS A N 1
ATOM 1515 C CA . HIS A 1 191 ? -3.365 -22.022 14.429 1.00 83.44 191 HIS A CA 1
ATOM 1516 C C . HIS A 1 191 ? -4.428 -22.137 15.529 1.00 83.44 191 HIS A C 1
ATOM 1518 O O . HIS A 1 191 ? -4.090 -22.007 16.704 1.00 83.44 191 HIS A O 1
ATOM 1524 N N . GLY A 1 192 ? -5.698 -22.369 15.172 1.00 78.44 192 GLY A N 1
ATOM 1525 C CA . GLY A 1 192 ? -6.794 -22.536 16.132 1.00 78.44 192 GLY A CA 1
ATOM 1526 C C . GLY A 1 192 ? -7.048 -21.301 16.999 1.00 78.44 192 GLY A C 1
ATOM 1527 O O . GLY A 1 192 ? -7.627 -21.417 18.074 1.00 78.44 192 GLY A O 1
ATOM 1528 N N . SER A 1 193 ? -6.572 -20.126 16.578 1.00 77.88 193 SER A N 1
ATOM 1529 C CA . SER A 1 193 ? -6.642 -18.920 17.398 1.00 77.88 193 SER A CA 1
ATOM 1530 C C . SER A 1 193 ? -8.078 -18.395 17.473 1.00 77.88 193 SER A C 1
ATOM 1532 O O . SER A 1 193 ? -8.706 -18.152 16.438 1.00 77.88 193 SER A O 1
ATOM 1534 N N . ASP A 1 194 ? -8.580 -18.167 18.688 1.00 82.62 194 ASP A N 1
ATOM 1535 C CA . ASP A 1 194 ? -9.883 -17.536 18.920 1.00 82.62 194 ASP A CA 1
ATOM 1536 C C . ASP A 1 194 ? -9.776 -16.015 18.743 1.00 82.62 194 ASP A C 1
ATOM 1538 O O . ASP A 1 194 ? -9.653 -15.240 19.690 1.00 82.62 194 ASP A O 1
ATOM 1542 N N . ILE A 1 195 ? -9.698 -15.598 17.478 1.00 88.25 195 ILE A N 1
ATOM 1543 C CA . ILE A 1 195 ? -9.563 -14.198 17.076 1.00 88.25 195 ILE A CA 1
ATOM 1544 C C . ILE A 1 195 ? -10.733 -13.825 16.173 1.00 88.25 195 ILE A C 1
ATOM 1546 O O . ILE A 1 195 ? -11.001 -14.463 15.141 1.00 88.25 195 ILE A O 1
ATOM 1550 N N . ALA A 1 196 ? -11.394 -12.727 16.516 1.00 86.81 196 ALA A N 1
ATOM 1551 C CA . ALA A 1 196 ? -12.469 -12.123 15.757 1.00 86.81 196 ALA A CA 1
ATOM 1552 C C . ALA A 1 196 ? -12.076 -10.717 15.292 1.00 86.81 196 ALA A C 1
ATOM 1554 O O . ALA A 1 196 ? -11.502 -9.915 16.025 1.00 86.81 196 ALA A O 1
ATOM 1555 N N . LEU A 1 197 ? -12.430 -10.383 14.048 1.00 86.12 197 LEU A N 1
ATOM 1556 C CA . LEU A 1 197 ? -12.299 -9.006 13.585 1.00 86.12 197 LEU A CA 1
ATOM 1557 C C . LEU A 1 197 ? -13.289 -8.128 14.360 1.00 86.12 197 LEU A C 1
ATOM 1559 O O . LEU A 1 197 ? -14.497 -8.377 14.264 1.00 86.12 197 LEU A O 1
ATOM 1563 N N . PRO A 1 198 ? -12.826 -7.080 15.061 1.00 79.75 198 PRO A N 1
ATOM 1564 C CA . PRO A 1 198 ? -13.722 -6.209 15.799 1.00 79.75 198 PRO A CA 1
ATOM 1565 C C . PRO A 1 198 ? -14.692 -5.500 14.847 1.00 79.75 198 PRO A C 1
ATOM 1567 O O . PRO A 1 198 ? -14.382 -5.216 13.677 1.00 79.75 198 PRO A O 1
ATOM 1570 N N . LYS A 1 199 ? -15.900 -5.215 15.345 1.00 77.12 199 LYS A N 1
ATOM 1571 C CA . LYS A 1 199 ? -16.875 -4.388 14.622 1.00 77.12 199 LYS A CA 1
ATOM 1572 C C . LYS A 1 199 ? -16.309 -2.978 14.446 1.00 77.12 199 LYS A C 1
ATOM 1574 O O . LYS A 1 199 ? -15.572 -2.477 15.292 1.00 77.12 199 LYS A O 1
ATOM 1579 N N . VAL A 1 200 ? -16.654 -2.330 13.335 1.00 71.50 200 VAL A N 1
ATOM 1580 C CA . VAL A 1 200 ? -16.255 -0.937 13.106 1.00 71.50 200 VAL A CA 1
ATOM 1581 C C . VAL A 1 200 ? -16.932 -0.064 14.160 1.00 71.50 200 VAL A C 1
ATOM 1583 O O . VAL A 1 200 ? -18.155 -0.009 14.226 1.00 71.50 200 VAL A O 1
ATOM 1586 N N . ASN A 1 201 ? -16.141 0.626 14.981 1.00 72.88 201 ASN A N 1
ATOM 1587 C CA . ASN A 1 201 ? -16.665 1.614 15.915 1.00 72.88 201 ASN A CA 1
ATOM 1588 C C . ASN A 1 201 ? -16.780 2.968 15.202 1.00 72.88 201 ASN A C 1
ATOM 1590 O O . ASN A 1 201 ? -15.830 3.754 15.170 1.00 72.88 201 ASN A O 1
ATOM 1594 N N . GLU A 1 202 ? -17.941 3.230 14.601 1.00 72.62 202 GLU A N 1
ATOM 1595 C CA . GLU A 1 202 ? -18.199 4.452 13.827 1.00 72.62 202 GLU A CA 1
ATOM 1596 C C . GLU A 1 202 ? -17.967 5.737 14.632 1.00 72.62 202 GLU A C 1
ATOM 1598 O O . GLU A 1 202 ? -17.486 6.732 14.086 1.00 72.62 202 GLU A O 1
ATOM 1603 N N . ILE A 1 203 ? -18.253 5.711 15.938 1.00 74.62 203 ILE A N 1
ATOM 1604 C CA . ILE A 1 203 ? -18.052 6.849 16.842 1.00 74.62 203 ILE A CA 1
ATOM 1605 C C . ILE A 1 203 ? -16.554 7.151 16.969 1.00 74.62 203 ILE A C 1
ATOM 1607 O O . ILE A 1 203 ? -16.132 8.293 16.768 1.00 74.62 203 ILE A O 1
ATOM 1611 N N . LYS A 1 204 ? -15.730 6.124 17.226 1.00 72.25 204 LYS A N 1
ATOM 1612 C CA . LYS A 1 204 ? -14.265 6.262 17.334 1.00 72.25 204 LYS A CA 1
ATOM 1613 C C . LYS A 1 204 ? -13.648 6.694 15.999 1.00 72.25 204 LYS A C 1
ATOM 1615 O O . LYS A 1 204 ? -12.772 7.554 15.989 1.00 72.25 204 LYS A O 1
ATOM 1620 N N . VAL A 1 205 ? -14.150 6.189 14.867 1.00 75.56 205 VAL A N 1
ATOM 1621 C CA . VAL A 1 205 ? -13.709 6.615 13.523 1.00 75.56 205 VAL A CA 1
ATOM 1622 C C . VAL A 1 205 ? -14.007 8.097 13.278 1.00 75.56 205 VAL A C 1
ATOM 1624 O O . VAL A 1 205 ? -13.120 8.830 12.836 1.00 75.56 205 VAL A O 1
ATOM 1627 N N . LYS A 1 206 ? -15.221 8.568 13.597 1.00 76.81 206 LYS A N 1
ATOM 1628 C CA . LYS A 1 206 ? -15.580 9.993 13.482 1.00 76.81 206 LYS A CA 1
ATOM 1629 C C . LYS A 1 206 ? -14.719 10.866 14.399 1.00 76.81 206 LYS A C 1
ATOM 1631 O O . LYS A 1 206 ? -14.220 11.895 13.949 1.00 76.81 206 LYS A O 1
ATOM 1636 N N . SER A 1 207 ? -14.499 10.436 15.643 1.00 80.94 207 SER A N 1
ATOM 1637 C CA . SER A 1 207 ? -13.648 11.145 16.610 1.00 80.94 207 SER A CA 1
ATOM 1638 C C . SER A 1 207 ? -12.200 11.260 16.124 1.00 80.94 207 SER A C 1
ATOM 1640 O O . SER A 1 207 ? -11.657 12.361 16.075 1.00 80.94 207 SER A O 1
ATOM 1642 N N . ASN A 1 208 ? -11.596 10.160 15.666 1.00 81.06 208 ASN A N 1
ATOM 1643 C CA . ASN A 1 208 ? -10.228 10.160 15.145 1.00 81.06 208 ASN A CA 1
ATOM 1644 C C . ASN A 1 208 ? -10.093 11.011 13.877 1.00 81.06 208 ASN A C 1
ATOM 1646 O O . ASN A 1 208 ? -9.125 11.755 13.743 1.00 81.06 208 ASN A O 1
ATOM 1650 N N . ARG A 1 209 ? -11.077 10.958 12.967 1.00 84.19 209 ARG A N 1
ATOM 1651 C CA . ARG A 1 209 ? -11.107 11.835 11.786 1.00 84.19 209 ARG A CA 1
ATOM 1652 C C . ARG A 1 209 ? -11.153 13.308 12.192 1.00 84.19 209 ARG A C 1
ATOM 1654 O O . ARG A 1 209 ? -10.439 14.110 11.598 1.00 84.19 209 ARG A O 1
ATOM 1661 N N . LYS A 1 210 ? -11.962 13.656 13.197 1.00 86.62 210 LYS A N 1
ATOM 1662 C CA . LYS A 1 210 ? -12.044 15.023 13.722 1.00 86.62 210 LYS A CA 1
ATOM 1663 C C . LYS A 1 210 ? -10.707 15.470 14.327 1.00 86.62 210 LYS A C 1
ATOM 1665 O O . LYS A 1 210 ? -10.224 16.526 13.945 1.00 86.62 210 LYS A O 1
ATOM 1670 N N . LYS A 1 211 ? -10.067 14.635 15.157 1.00 87.94 211 LYS A N 1
ATOM 1671 C CA . LYS A 1 211 ? -8.735 14.907 15.736 1.00 87.94 211 LYS A CA 1
ATOM 1672 C C . LYS A 1 211 ? -7.642 15.090 14.679 1.00 87.94 211 LYS A C 1
ATOM 1674 O O . LYS A 1 211 ? -6.794 15.960 14.817 1.00 87.94 211 LYS A O 1
ATOM 1679 N N . ALA A 1 212 ? -7.651 14.281 13.619 1.00 88.38 212 ALA A N 1
ATOM 1680 C CA . ALA A 1 212 ? -6.680 14.409 12.533 1.00 88.38 212 ALA A CA 1
ATOM 1681 C C . ALA A 1 212 ? -6.841 15.735 11.772 1.00 88.38 212 ALA A C 1
ATOM 1683 O O . ALA A 1 212 ? -5.853 16.392 11.465 1.00 88.38 212 ALA A O 1
ATOM 1684 N N . LEU A 1 213 ? -8.088 16.139 11.505 1.00 91.88 213 LEU A N 1
ATOM 1685 C CA . LEU A 1 213 ? -8.395 17.428 10.884 1.00 91.88 213 LEU A CA 1
ATOM 1686 C C . LEU A 1 213 ? -8.016 18.605 11.794 1.00 91.88 213 LEU A C 1
ATOM 1688 O O . LEU A 1 213 ? -7.469 19.584 11.306 1.00 91.88 213 LEU A O 1
ATOM 1692 N N . GLU A 1 214 ? -8.250 18.491 13.102 1.00 92.06 214 GLU A N 1
ATOM 1693 C CA . GLU A 1 214 ? -7.832 19.485 14.099 1.00 92.06 214 GLU A CA 1
ATOM 1694 C C . GLU A 1 214 ? -6.308 19.657 14.128 1.00 92.06 214 GLU A C 1
ATOM 1696 O O . GLU A 1 214 ? -5.809 20.775 14.030 1.00 92.06 214 GLU A O 1
ATOM 1701 N N . ALA A 1 215 ? -5.557 18.553 14.186 1.00 90.69 215 ALA A N 1
ATOM 1702 C CA . ALA A 1 215 ? -4.097 18.586 14.151 1.00 90.69 215 ALA A CA 1
ATOM 1703 C C . ALA A 1 215 ? -3.567 19.221 12.855 1.00 90.69 215 ALA A C 1
ATOM 1705 O O . ALA A 1 215 ? -2.620 20.003 12.889 1.00 90.69 215 ALA A O 1
ATOM 1706 N N . GLU A 1 216 ? -4.191 18.923 11.714 1.00 91.06 216 GLU A N 1
ATOM 1707 C CA . GLU A 1 216 ? -3.832 19.529 10.431 1.00 91.06 216 GLU A CA 1
ATOM 1708 C C . GLU A 1 216 ? -4.155 21.030 10.383 1.00 91.06 216 GLU A C 1
ATOM 1710 O O . GLU A 1 216 ? -3.346 21.804 9.876 1.00 91.06 216 GLU A O 1
ATOM 1715 N N . MET A 1 217 ? -5.285 21.463 10.954 1.00 88.88 217 MET A N 1
ATOM 1716 C CA . MET A 1 217 ? -5.594 22.890 11.101 1.00 88.88 217 MET A CA 1
AT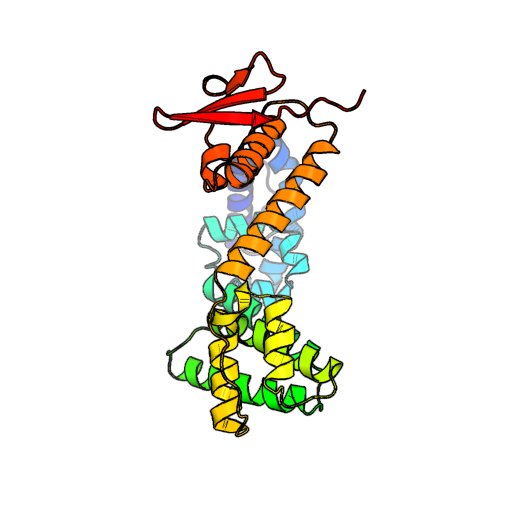OM 1717 C C . MET A 1 217 ? -4.552 23.604 11.962 1.00 88.88 217 MET A C 1
ATOM 1719 O O . MET A 1 217 ? -4.065 24.656 11.560 1.00 88.88 217 MET A O 1
ATOM 1723 N N . LEU A 1 218 ? -4.172 23.028 13.106 1.00 88.88 218 LEU A N 1
ATOM 1724 C CA . LEU A 1 218 ? -3.155 23.606 13.991 1.00 88.88 218 LEU A CA 1
ATOM 1725 C C . LEU A 1 218 ? -1.787 23.725 13.310 1.00 88.88 218 LEU A C 1
ATOM 1727 O O . LEU A 1 218 ? -1.067 24.688 13.558 1.00 88.88 218 LEU A O 1
ATOM 1731 N N . LEU A 1 219 ? -1.424 22.766 12.453 1.00 89.62 219 LEU A N 1
ATOM 1732 C CA . LEU A 1 219 ? -0.207 22.856 11.646 1.00 89.62 219 LEU A CA 1
ATOM 1733 C C . LEU A 1 219 ? -0.299 23.990 10.621 1.00 89.62 219 LEU A C 1
ATOM 1735 O O . LEU A 1 219 ? 0.626 24.790 10.539 1.00 89.62 219 LEU A O 1
ATOM 1739 N N . LEU A 1 220 ? -1.420 24.105 9.901 1.00 88.44 220 LEU A N 1
ATOM 1740 C CA . LEU A 1 220 ? -1.633 25.182 8.928 1.00 88.44 220 LEU A CA 1
ATOM 1741 C C . LEU A 1 220 ? -1.638 26.572 9.572 1.00 88.44 220 LEU A C 1
ATOM 1743 O O . LEU A 1 220 ? -1.151 27.509 8.953 1.00 88.44 220 LEU A O 1
ATOM 1747 N N . MET A 1 221 ? -2.144 26.713 10.800 1.00 84.69 221 MET A N 1
ATOM 1748 C CA . MET A 1 221 ? -2.103 27.986 11.533 1.00 84.69 221 MET A CA 1
ATOM 1749 C C . MET A 1 221 ? -0.678 28.446 11.853 1.00 84.69 221 MET A C 1
ATOM 1751 O O . MET A 1 221 ? -0.450 29.637 11.991 1.00 84.69 221 MET A O 1
ATOM 1755 N N . ARG A 1 222 ? 0.272 27.512 11.972 1.00 84.50 222 ARG A N 1
ATOM 1756 C CA . ARG A 1 222 ? 1.682 27.800 12.278 1.00 84.50 222 ARG A CA 1
ATOM 1757 C C . ARG A 1 222 ? 2.546 27.979 11.030 1.00 84.50 222 ARG A C 1
ATOM 1759 O O . ARG A 1 222 ? 3.721 28.318 11.149 1.00 84.50 222 ARG A O 1
ATOM 1766 N N . GLU A 1 223 ? 2.019 27.682 9.842 1.00 81.31 223 GLU A N 1
ATOM 1767 C CA . GLU A 1 223 ? 2.725 27.948 8.590 1.00 81.31 223 GLU A CA 1
ATOM 1768 C C . GLU A 1 223 ? 2.629 29.455 8.282 1.00 81.31 223 GLU A C 1
ATOM 1770 O O . GLU A 1 223 ? 1.524 29.995 8.330 1.00 81.31 223 GLU A O 1
ATOM 1775 N N . PRO A 1 224 ? 3.729 30.139 7.901 1.00 68.44 224 PRO A N 1
ATOM 1776 C CA . PRO A 1 224 ? 3.663 31.470 7.294 1.00 68.44 224 PRO A CA 1
ATOM 1777 C C . PRO A 1 224 ? 3.029 31.329 5.904 1.00 68.44 224 PRO A C 1
ATOM 1779 O O . PRO A 1 224 ? 3.696 31.166 4.880 1.00 68.44 224 PRO A O 1
ATOM 1782 N N . GLY A 1 225 ? 1.707 31.224 5.904 1.00 67.50 225 GLY A N 1
ATOM 1783 C CA . GLY A 1 225 ? 0.909 30.801 4.774 1.00 67.50 225 GLY A CA 1
ATOM 1784 C C . GLY A 1 225 ? 0.317 31.982 4.030 1.00 67.50 225 GLY A C 1
ATOM 1785 O O . GLY A 1 225 ? -0.724 32.502 4.419 1.00 67.50 225 GLY A O 1
ATOM 1786 N N . GLU A 1 226 ? 0.930 32.351 2.909 1.00 69.81 226 GLU A N 1
ATOM 1787 C CA . GLU A 1 226 ? 0.382 33.348 1.989 1.00 69.81 226 GLU A CA 1
ATOM 1788 C C . GLU A 1 226 ? 0.017 32.727 0.630 1.00 69.81 226 GLU A C 1
ATOM 1790 O O . GLU A 1 226 ? 0.542 31.692 0.208 1.00 69.81 226 GLU A O 1
ATOM 1795 N N . GLY A 1 227 ? -0.919 33.369 -0.070 1.00 76.50 227 GLY A N 1
ATOM 1796 C CA . GLY A 1 227 ? -1.311 33.015 -1.434 1.00 76.50 227 GLY A CA 1
ATOM 1797 C C . GLY A 1 227 ? -2.403 31.945 -1.566 1.00 76.50 227 GLY A C 1
ATOM 1798 O O . GLY A 1 227 ? -2.822 31.276 -0.618 1.00 76.50 227 GLY A O 1
ATOM 1799 N N . GLU A 1 228 ? -2.886 31.766 -2.799 1.00 77.75 228 GLU A N 1
ATOM 1800 C CA . GLU A 1 228 ? -4.043 30.910 -3.099 1.00 77.75 228 GLU A CA 1
ATOM 1801 C C . GLU A 1 228 ? -3.851 29.440 -2.709 1.00 77.75 228 GLU A C 1
ATOM 1803 O O . GLU A 1 228 ? -4.804 28.762 -2.329 1.00 77.75 228 GLU A O 1
ATOM 1808 N N . ALA A 1 229 ? -2.630 28.911 -2.824 1.00 81.50 229 ALA A N 1
ATOM 1809 C CA . ALA A 1 229 ? -2.348 27.517 -2.494 1.00 81.50 229 ALA A CA 1
ATOM 1810 C C . ALA A 1 229 ? -2.530 27.237 -0.995 1.00 81.50 229 ALA A C 1
ATOM 1812 O O . ALA A 1 229 ? -3.038 26.175 -0.626 1.00 81.50 229 ALA A O 1
ATOM 1813 N N . PHE A 1 230 ? -2.154 28.190 -0.140 1.00 85.12 230 PHE A N 1
ATOM 1814 C CA . PHE A 1 230 ? -2.408 28.114 1.292 1.00 85.12 230 PHE A CA 1
ATOM 1815 C C . PHE A 1 230 ? -3.905 28.227 1.590 1.00 85.12 230 PHE A C 1
ATOM 1817 O O . PHE A 1 230 ? -4.459 27.338 2.237 1.00 85.12 230 PHE A O 1
ATOM 1824 N N . ILE A 1 231 ? -4.583 29.233 1.025 1.00 83.31 231 ILE A N 1
ATOM 1825 C CA . ILE A 1 231 ? -6.028 29.442 1.216 1.00 83.31 231 ILE A CA 1
ATOM 1826 C C . ILE A 1 231 ? -6.827 28.196 0.800 1.00 83.31 231 ILE A C 1
ATOM 1828 O O . ILE A 1 231 ? -7.700 27.752 1.542 1.00 83.31 231 ILE A O 1
ATOM 1832 N N . ARG A 1 232 ? -6.494 27.557 -0.331 1.00 86.00 232 ARG A N 1
ATOM 1833 C CA . ARG A 1 232 ? -7.139 26.304 -0.771 1.00 86.00 232 ARG A CA 1
ATOM 1834 C C . ARG A 1 232 ? -6.936 25.152 0.217 1.00 86.00 232 ARG A C 1
ATOM 1836 O O . ARG A 1 232 ? -7.874 24.392 0.469 1.00 86.00 232 ARG A O 1
ATOM 1843 N N . ARG A 1 233 ? -5.732 25.002 0.787 1.00 88.81 233 ARG A N 1
ATOM 1844 C CA . ARG A 1 233 ? -5.464 23.996 1.833 1.00 88.81 233 ARG A CA 1
ATOM 1845 C C . ARG A 1 233 ? -6.272 24.301 3.094 1.00 88.81 233 ARG A C 1
ATOM 1847 O O . ARG A 1 233 ? -6.949 23.405 3.593 1.00 88.81 233 ARG A O 1
ATOM 1854 N N . TRP A 1 234 ? -6.282 25.554 3.542 1.00 90.19 234 TRP A N 1
ATOM 1855 C CA . TRP A 1 234 ? -7.061 25.990 4.699 1.00 90.19 234 TRP A CA 1
ATOM 1856 C C . TRP A 1 234 ? -8.560 25.725 4.530 1.00 90.19 234 TRP A C 1
ATOM 1858 O O . TRP A 1 234 ? -9.153 25.025 5.347 1.00 90.19 234 TRP A O 1
ATOM 1868 N N . VAL A 1 235 ? -9.159 26.187 3.428 1.00 89.81 235 VAL A N 1
ATOM 1869 C CA . VAL A 1 235 ? -10.580 25.971 3.103 1.00 89.81 235 VAL A CA 1
ATOM 1870 C C . VAL A 1 235 ? -10.913 24.477 3.061 1.00 89.81 235 VAL A C 1
ATOM 1872 O O . VAL A 1 235 ? -11.919 24.046 3.623 1.00 89.81 235 VAL A O 1
ATOM 1875 N N . SER A 1 236 ? -10.050 23.664 2.446 1.00 91.75 236 SER A N 1
ATOM 1876 C CA . SER A 1 236 ? -10.195 22.204 2.381 1.00 91.75 236 SER A CA 1
ATOM 1877 C C . SER A 1 236 ? -10.273 21.537 3.752 1.00 91.75 236 SER A C 1
ATOM 1879 O O . SER A 1 236 ? -11.156 20.703 3.981 1.00 91.75 236 SER A O 1
ATOM 1881 N N . VAL A 1 237 ? -9.383 21.905 4.673 1.00 92.62 237 VAL A N 1
ATOM 1882 C CA . VAL A 1 237 ? -9.355 21.324 6.020 1.00 92.62 237 VAL A CA 1
ATOM 1883 C C . VAL A 1 237 ? -10.481 21.898 6.886 1.00 92.62 237 VAL A C 1
ATOM 1885 O O . VAL A 1 237 ? -11.192 21.126 7.529 1.00 92.62 237 VAL A O 1
ATOM 1888 N N . ALA A 1 238 ? -10.719 23.212 6.848 1.00 91.50 238 ALA A N 1
ATOM 1889 C CA . ALA A 1 238 ? -11.731 23.886 7.661 1.00 91.50 238 ALA A CA 1
ATOM 1890 C C . ALA A 1 238 ? -13.160 23.439 7.309 1.00 91.50 238 ALA A C 1
ATOM 1892 O O . ALA A 1 238 ? -13.941 23.110 8.201 1.00 91.50 238 ALA A O 1
ATOM 1893 N N . LEU A 1 239 ? -13.501 23.325 6.020 1.00 91.69 239 LEU A N 1
ATOM 1894 C CA . LEU A 1 239 ? -14.801 22.786 5.600 1.00 91.69 239 LEU A CA 1
ATOM 1895 C C . LEU A 1 239 ? -14.983 21.325 6.023 1.00 91.69 239 LEU A C 1
ATOM 1897 O O . LEU A 1 239 ? -16.082 20.913 6.402 1.00 91.69 239 LEU A O 1
ATOM 1901 N N . ALA A 1 240 ? -13.911 20.533 5.976 1.00 92.25 240 ALA A N 1
ATOM 1902 C CA . ALA A 1 240 ? -13.961 19.152 6.430 1.00 92.25 240 ALA A CA 1
ATOM 1903 C C . ALA A 1 240 ? -14.130 19.042 7.951 1.00 92.25 240 ALA A C 1
ATOM 1905 O O . ALA A 1 240 ? -14.812 18.124 8.412 1.00 92.25 240 ALA A O 1
ATOM 1906 N N . TYR A 1 241 ? -13.533 19.959 8.713 1.00 92.44 241 TYR A N 1
ATOM 1907 C CA . TYR A 1 241 ? -13.585 19.977 10.171 1.00 92.44 241 TYR A CA 1
ATOM 1908 C C . TYR A 1 241 ? -14.917 20.513 10.711 1.00 92.44 241 TYR A C 1
ATOM 1910 O O . TYR A 1 241 ? -15.588 19.815 11.472 1.00 92.44 241 TYR A O 1
ATOM 1918 N N . PHE A 1 242 ? -15.324 21.719 10.299 1.00 90.88 242 PHE A N 1
ATOM 1919 C CA . PHE A 1 242 ? -16.514 22.396 10.829 1.00 90.88 242 PHE A CA 1
ATOM 1920 C C . PHE A 1 242 ? -17.819 21.897 10.209 1.00 90.88 242 PHE A C 1
ATOM 1922 O O . PHE A 1 242 ? -18.829 21.813 10.901 1.00 90.88 242 PHE A O 1
ATOM 1929 N N . HIS A 1 243 ? -17.795 21.525 8.925 1.00 90.19 243 HIS A N 1
ATOM 1930 C CA . HIS A 1 243 ? -19.009 21.210 8.158 1.00 90.19 243 HIS A CA 1
ATOM 1931 C C . HIS A 1 243 ? -19.078 19.754 7.687 1.00 90.19 243 HIS A C 1
ATOM 1933 O O . HIS A 1 243 ? -20.019 19.363 7.000 1.00 90.19 243 HIS A O 1
ATOM 1939 N N . GLY A 1 244 ? -18.082 18.929 8.032 1.00 86.94 244 GLY A N 1
ATOM 1940 C CA . GLY A 1 244 ? -18.051 17.502 7.692 1.00 86.94 244 GLY A CA 1
ATOM 1941 C C . GLY A 1 244 ? -17.891 17.198 6.197 1.00 86.94 244 GLY A C 1
ATOM 1942 O O . GLY A 1 244 ? -18.028 16.039 5.788 1.00 86.94 244 GLY A O 1
ATOM 1943 N N . LEU A 1 245 ? -17.586 18.205 5.374 1.00 89.06 245 LEU A N 1
ATOM 1944 C CA . LEU A 1 245 ? -17.479 18.052 3.925 1.00 89.06 245 LEU A CA 1
ATOM 1945 C C . LEU A 1 245 ? -16.230 17.236 3.525 1.00 89.06 245 LEU A C 1
ATOM 1947 O O . LEU A 1 245 ? -15.238 17.170 4.256 1.00 89.06 245 LEU A O 1
ATOM 1951 N N . PRO A 1 246 ? -16.226 16.565 2.360 1.00 86.62 246 PRO A N 1
ATOM 1952 C CA . PRO A 1 246 ? -15.015 15.929 1.852 1.00 86.62 246 PRO A CA 1
ATOM 1953 C C . PRO A 1 246 ? -13.938 16.977 1.521 1.00 86.62 246 PRO A C 1
ATOM 1955 O O . PRO A 1 246 ? -14.219 17.924 0.795 1.00 86.62 246 PRO A O 1
ATOM 1958 N N . LYS A 1 247 ? -12.680 16.761 1.934 1.00 87.31 247 LYS A N 1
ATOM 1959 C CA . LYS A 1 247 ? -11.546 17.680 1.658 1.00 87.31 247 LYS A CA 1
ATOM 1960 C C . LYS A 1 247 ? -11.403 18.058 0.175 1.00 87.31 247 LYS A C 1
ATOM 1962 O O . LYS A 1 247 ? -11.106 19.194 -0.175 1.00 87.31 247 LYS A O 1
ATOM 1967 N N . LYS A 1 248 ? -11.685 17.112 -0.727 1.00 85.50 248 LYS A N 1
ATOM 1968 C CA . LYS A 1 248 ? -11.678 17.339 -2.183 1.00 85.50 248 LYS A CA 1
ATOM 1969 C C . LYS A 1 248 ? -12.621 18.457 -2.647 1.00 85.50 248 LYS A C 1
ATOM 1971 O O . LYS A 1 248 ? -12.386 19.014 -3.710 1.00 85.50 248 LYS A O 1
ATOM 1976 N N . VAL A 1 249 ? -13.674 18.761 -1.886 1.00 83.81 249 VAL A N 1
ATOM 1977 C CA . VAL A 1 249 ? -14.609 19.850 -2.195 1.00 83.81 249 VAL A CA 1
ATOM 1978 C C . VAL A 1 249 ? -13.927 21.194 -1.966 1.00 83.81 249 VAL A C 1
ATOM 1980 O O . VAL A 1 249 ? -13.915 22.017 -2.870 1.00 83.81 249 VAL A O 1
ATOM 1983 N N . GLY A 1 250 ? -13.260 21.385 -0.825 1.00 76.62 250 GLY A N 1
ATOM 1984 C CA . GLY A 1 250 ? -12.562 22.643 -0.555 1.00 76.62 250 GLY A CA 1
ATOM 1985 C C . GLY A 1 250 ? -11.347 22.891 -1.457 1.00 76.62 250 GLY A C 1
ATOM 1986 O O . GLY A 1 250 ? -10.996 24.037 -1.690 1.00 76.62 250 GLY A O 1
ATOM 1987 N N . LEU A 1 251 ? -10.755 21.845 -2.049 1.00 77.00 251 LEU A N 1
ATOM 1988 C CA . LEU A 1 251 ? -9.715 22.000 -3.081 1.00 77.00 251 LEU A CA 1
ATOM 1989 C C . LEU A 1 251 ? -10.243 22.545 -4.420 1.00 77.00 251 LEU A C 1
ATOM 1991 O O . LEU A 1 251 ? -9.444 23.001 -5.233 1.00 77.00 251 LEU A O 1
ATOM 1995 N N . ARG A 1 252 ? -11.556 22.464 -4.668 1.00 79.44 252 ARG A N 1
ATOM 1996 C CA . ARG A 1 252 ? -12.206 22.957 -5.895 1.00 79.44 252 ARG A CA 1
ATOM 1997 C C . ARG A 1 252 ? -12.725 24.386 -5.766 1.00 79.44 252 ARG A C 1
ATOM 1999 O O . ARG A 1 252 ? -13.148 24.947 -6.767 1.00 79.44 252 ARG A O 1
ATOM 2006 N N . VAL A 1 253 ? -12.709 24.944 -4.557 1.00 76.38 253 VAL A N 1
ATOM 2007 C CA . VAL A 1 253 ? -13.136 26.319 -4.289 1.00 76.38 253 VAL A CA 1
ATOM 2008 C C . VAL A 1 253 ? -12.154 27.277 -4.960 1.00 76.38 253 VAL A C 1
ATOM 2010 O O . VAL A 1 253 ? -10.939 27.169 -4.763 1.00 76.38 253 VAL A O 1
ATOM 2013 N N . ILE A 1 254 ? -12.682 28.205 -5.755 1.00 73.88 254 ILE A N 1
ATOM 2014 C CA . ILE A 1 254 ? -11.908 29.246 -6.441 1.00 73.88 254 ILE A CA 1
ATOM 2015 C C . ILE A 1 254 ? -12.020 30.545 -5.631 1.00 73.88 254 ILE A C 1
ATOM 2017 O O . ILE A 1 254 ? -12.962 30.723 -4.864 1.00 73.88 254 ILE A O 1
ATOM 2021 N N . GLY A 1 255 ? -11.067 31.472 -5.776 1.00 68.62 255 GLY A N 1
ATOM 2022 C CA . GLY A 1 255 ? -11.039 32.721 -5.000 1.00 68.62 255 GLY A CA 1
ATOM 2023 C C . GLY A 1 255 ? -12.342 33.535 -5.047 1.00 68.62 255 GLY A C 1
ATOM 2024 O O . GLY A 1 255 ? -12.717 34.118 -4.038 1.00 68.62 255 GLY A O 1
ATOM 2025 N N . GLY A 1 256 ? -13.078 33.510 -6.166 1.00 70.25 256 GLY A N 1
ATOM 2026 C CA . GLY A 1 256 ? -14.377 34.192 -6.299 1.00 70.25 256 GLY A CA 1
ATOM 2027 C C . GLY A 1 256 ? -15.508 33.608 -5.440 1.00 70.25 256 GLY A C 1
ATOM 2028 O O . GLY A 1 256 ? -16.507 34.283 -5.198 1.00 70.25 256 GLY A O 1
ATOM 2029 N N . ASP A 1 257 ? -15.339 32.384 -4.940 1.00 81.31 257 ASP A N 1
ATOM 2030 C CA . ASP A 1 257 ? -16.293 31.709 -4.059 1.00 81.31 257 ASP A CA 1
ATOM 2031 C C . ASP A 1 257 ? -15.997 31.961 -2.573 1.00 81.31 257 ASP A C 1
ATOM 2033 O O . ASP A 1 257 ? -16.721 31.467 -1.708 1.00 81.31 257 ASP A O 1
ATOM 2037 N N . ILE A 1 258 ? -14.937 32.714 -2.259 1.00 83.81 258 ILE A N 1
ATOM 2038 C CA . ILE A 1 258 ? -14.494 33.016 -0.898 1.00 83.81 258 ILE A CA 1
ATOM 2039 C C . ILE A 1 258 ? -14.694 34.506 -0.641 1.00 83.81 258 ILE A C 1
ATOM 2041 O O . ILE A 1 258 ? -14.136 35.356 -1.329 1.00 83.81 258 ILE A O 1
ATOM 2045 N N . ILE A 1 259 ? -15.476 34.829 0.380 1.00 84.19 259 ILE A N 1
ATOM 2046 C CA . ILE A 1 259 ? -15.826 36.204 0.733 1.00 84.19 259 ILE A CA 1
ATOM 2047 C C . ILE A 1 259 ? -15.390 36.456 2.170 1.00 84.19 259 ILE A C 1
ATOM 2049 O O . ILE A 1 259 ? -15.669 35.645 3.049 1.00 84.19 259 ILE A O 1
ATOM 2053 N N . ALA A 1 260 ? -14.713 37.573 2.425 1.00 80.50 260 ALA A N 1
ATOM 2054 C CA . ALA A 1 260 ? -14.391 37.974 3.790 1.00 80.50 260 ALA A CA 1
ATOM 2055 C C . ALA A 1 260 ? -15.679 38.273 4.576 1.00 80.50 260 ALA A C 1
ATOM 2057 O O . ALA A 1 260 ? -16.554 38.997 4.100 1.00 80.50 260 ALA A O 1
ATOM 2058 N N . SER A 1 261 ? -15.793 37.699 5.771 1.00 79.00 261 SER A N 1
ATOM 2059 C CA . SER A 1 261 ? -16.858 37.997 6.728 1.00 79.00 261 SER A CA 1
ATOM 2060 C C . SER A 1 261 ? -16.424 39.158 7.633 1.00 79.00 261 SER A C 1
ATOM 2062 O O . SER A 1 261 ? -15.231 39.261 7.920 1.00 79.00 261 SER A O 1
ATOM 2064 N N . PRO A 1 262 ? -17.354 39.986 8.142 1.00 71.44 262 PRO A N 1
ATOM 2065 C CA . PRO A 1 262 ? -17.036 41.050 9.102 1.00 71.44 262 PRO A CA 1
ATOM 2066 C C . PRO A 1 262 ? -16.385 40.557 10.408 1.00 71.44 262 PRO A C 1
ATOM 2068 O O . PRO A 1 262 ? -15.631 41.297 11.026 1.00 71.44 262 PRO A O 1
ATOM 2071 N N . ASP A 1 263 ? -16.638 39.303 10.795 1.00 76.75 263 ASP A N 1
ATOM 2072 C CA . ASP A 1 263 ? -16.230 38.719 12.084 1.00 76.75 263 ASP A CA 1
ATOM 2073 C C . ASP A 1 263 ? -14.909 37.920 12.008 1.00 76.75 263 ASP A C 1
ATOM 2075 O O . ASP A 1 263 ? -14.815 36.821 12.555 1.00 76.75 263 ASP A O 1
ATOM 2079 N N . ASP A 1 264 ? -13.917 38.391 11.244 1.00 75.44 264 ASP A N 1
ATOM 2080 C CA . ASP A 1 264 ? -12.642 37.677 11.005 1.00 75.44 264 ASP A CA 1
ATOM 2081 C C . ASP A 1 264 ? -12.805 36.233 10.476 1.00 75.44 264 ASP A C 1
ATOM 2083 O O . ASP A 1 264 ? -11.969 35.343 10.654 1.00 75.44 264 ASP A O 1
ATOM 2087 N N . GLY A 1 265 ? -13.904 35.996 9.762 1.00 83.38 265 GLY A N 1
ATOM 2088 C CA . GLY A 1 265 ? -14.202 34.737 9.088 1.00 83.38 265 GLY A CA 1
ATOM 2089 C C . GLY A 1 265 ? -14.102 34.832 7.570 1.00 83.38 265 GLY A C 1
ATOM 2090 O O . GLY A 1 265 ? -13.983 35.907 6.985 1.00 83.38 265 GLY A O 1
ATOM 2091 N N . LEU A 1 266 ? -14.215 33.685 6.912 1.00 87.12 266 LEU A N 1
ATOM 2092 C CA . LEU A 1 266 ? -14.406 33.554 5.473 1.00 87.12 266 LEU A CA 1
ATOM 2093 C C . LEU A 1 266 ? -15.729 32.826 5.219 1.00 87.12 266 LEU A C 1
ATOM 2095 O O . LEU A 1 266 ? -16.010 31.789 5.820 1.00 87.12 266 LEU A O 1
ATOM 2099 N N . ILE A 1 267 ? -16.530 33.350 4.301 1.00 89.69 267 ILE A N 1
ATOM 2100 C CA . ILE A 1 267 ? -17.729 32.706 3.776 1.00 89.69 267 ILE A CA 1
ATOM 2101 C C . ILE A 1 267 ? -17.353 32.024 2.466 1.00 89.69 267 ILE A C 1
ATOM 2103 O O . ILE A 1 267 ? -16.955 32.683 1.509 1.00 89.69 267 ILE A O 1
ATOM 2107 N N . VAL A 1 268 ? -17.512 30.707 2.418 1.00 89.44 268 VAL A N 1
ATOM 2108 C CA . VAL A 1 268 ? -17.261 29.886 1.234 1.00 89.44 268 VAL A CA 1
ATOM 2109 C C . VAL A 1 268 ? -18.586 29.500 0.587 1.00 89.44 268 VAL A C 1
ATOM 2111 O O . VAL A 1 268 ? -19.445 28.893 1.233 1.00 89.44 268 VAL A O 1
ATOM 2114 N N . ARG A 1 269 ? -18.759 29.839 -0.691 1.00 88.19 269 ARG A N 1
ATOM 2115 C CA . ARG A 1 269 ? -19.922 29.480 -1.508 1.00 88.19 269 ARG A CA 1
ATOM 2116 C C . ARG A 1 269 ? -19.662 28.171 -2.244 1.00 88.19 269 ARG A C 1
ATOM 2118 O O . ARG A 1 269 ? -18.715 28.057 -3.008 1.00 88.19 269 ARG A O 1
ATOM 2125 N N . LEU A 1 270 ? -20.508 27.176 -2.012 1.00 83.19 270 LEU A N 1
ATOM 2126 C CA . LEU A 1 270 ? -20.410 25.854 -2.632 1.00 83.19 270 LEU A CA 1
ATOM 2127 C C . LEU A 1 270 ? -21.812 25.336 -2.933 1.00 83.19 270 LEU A C 1
ATOM 2129 O O . LEU A 1 270 ? -22.639 25.254 -2.027 1.00 83.19 270 LEU A O 1
ATOM 2133 N N . ASP A 1 271 ? -22.079 24.995 -4.195 1.00 81.12 271 ASP A N 1
ATOM 2134 C CA . ASP A 1 271 ? -23.347 24.407 -4.656 1.00 81.12 271 ASP A 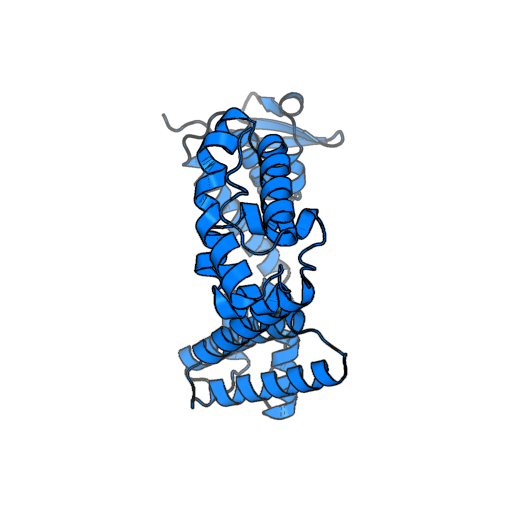CA 1
ATOM 2135 C C . ASP A 1 271 ? -24.599 25.169 -4.161 1.00 81.12 271 ASP A C 1
ATOM 2137 O O . ASP A 1 271 ? -25.579 24.583 -3.702 1.00 81.12 271 ASP A O 1
ATOM 2141 N N . GLY A 1 272 ? -24.548 26.507 -4.193 1.00 80.31 272 GLY A N 1
ATOM 2142 C CA . GLY A 1 272 ? -25.642 27.381 -3.743 1.00 80.31 272 GLY A CA 1
ATOM 2143 C C . GLY A 1 272 ? -25.795 27.513 -2.221 1.00 80.31 272 GLY A C 1
ATOM 2144 O O . GLY A 1 272 ? -26.713 28.189 -1.760 1.00 80.31 272 GLY A O 1
ATOM 2145 N N . ARG A 1 273 ? -24.904 26.909 -1.426 1.00 86.69 273 ARG A N 1
ATOM 2146 C CA . ARG A 1 273 ? -24.851 27.039 0.039 1.00 86.69 273 ARG A CA 1
ATOM 2147 C C . ARG A 1 273 ? -23.667 27.894 0.474 1.00 86.69 273 ARG A C 1
ATOM 2149 O O . ARG A 1 273 ? -22.658 27.979 -0.221 1.00 86.69 273 ARG A O 1
ATOM 2156 N N . GLN A 1 274 ? -23.801 28.521 1.639 1.00 89.94 274 GLN A N 1
ATOM 2157 C CA . GLN A 1 274 ? -22.752 29.325 2.262 1.00 89.94 274 GLN A CA 1
ATOM 2158 C C . GLN A 1 274 ? -22.246 28.633 3.524 1.00 89.94 274 GLN A C 1
ATOM 2160 O O . GLN A 1 274 ? -23.038 28.196 4.358 1.00 89.94 274 GLN A O 1
ATOM 2165 N N . TYR A 1 275 ? -20.927 28.550 3.655 1.00 90.31 275 TYR A N 1
ATOM 2166 C CA . TYR A 1 275 ? -20.247 27.926 4.782 1.00 90.31 275 TYR A CA 1
ATOM 2167 C C . TYR A 1 275 ? -19.291 28.928 5.411 1.00 90.31 275 TYR A C 1
ATOM 2169 O O . TYR A 1 275 ? -18.380 29.412 4.746 1.00 90.31 275 TYR A O 1
ATOM 2177 N N . TRP A 1 276 ? -19.478 29.223 6.693 1.00 92.38 276 TRP A N 1
ATOM 2178 C CA . TRP A 1 276 ? -18.548 30.065 7.437 1.00 92.38 276 TRP A CA 1
ATOM 2179 C C . TRP A 1 276 ? -17.371 29.235 7.957 1.00 92.38 276 TRP A C 1
ATOM 2181 O O . TRP A 1 276 ? -17.573 28.154 8.514 1.00 92.38 276 TRP A O 1
ATOM 2191 N N . ILE A 1 277 ? -16.150 29.729 7.796 1.00 90.50 277 ILE A N 1
ATOM 2192 C CA . ILE A 1 277 ? -14.934 29.168 8.395 1.00 90.50 277 ILE A CA 1
ATOM 2193 C C . ILE A 1 277 ? -14.095 30.303 9.003 1.00 90.50 277 ILE A C 1
ATOM 2195 O O . ILE A 1 277 ? -14.152 31.423 8.500 1.00 90.50 277 ILE A O 1
ATOM 2199 N N . PRO A 1 278 ? -13.291 30.050 10.046 1.00 88.00 278 PRO A N 1
ATOM 2200 C CA . PRO A 1 278 ? -12.402 31.068 10.598 1.00 88.00 278 PRO A CA 1
ATOM 2201 C C . PRO A 1 278 ? -11.312 31.452 9.591 1.00 88.00 278 PRO A C 1
ATOM 2203 O O . PRO A 1 278 ? -10.871 30.615 8.796 1.00 88.00 278 PRO A O 1
ATOM 2206 N N . ARG A 1 279 ? -10.855 32.705 9.622 1.00 82.31 279 ARG A N 1
ATOM 2207 C CA . ARG A 1 279 ? -9.661 33.137 8.888 1.00 82.31 279 ARG A CA 1
ATOM 2208 C C . ARG A 1 279 ? -8.406 32.734 9.670 1.00 82.31 279 ARG A C 1
ATOM 2210 O O . ARG A 1 279 ? -8.398 32.784 10.895 1.00 82.31 279 ARG A O 1
ATOM 2217 N N . VAL A 1 280 ? -7.337 32.356 8.968 1.00 76.75 280 VAL A N 1
ATOM 2218 C CA . VAL A 1 280 ? -5.997 32.311 9.575 1.00 76.75 280 VAL A CA 1
ATOM 2219 C C . VAL A 1 280 ? -5.437 33.719 9.492 1.00 76.75 280 VAL A C 1
ATOM 2221 O O . VAL A 1 280 ? -5.207 34.218 8.388 1.00 76.75 280 VAL A O 1
ATOM 2224 N N . ALA A 1 281 ? -5.288 34.382 10.633 1.00 60.66 281 ALA A N 1
ATOM 2225 C CA . ALA A 1 281 ? -4.439 35.560 10.701 1.00 60.66 281 ALA A CA 1
ATOM 2226 C C . ALA A 1 281 ? -2.980 35.081 10.622 1.00 60.66 281 ALA A C 1
ATOM 2228 O O . ALA A 1 281 ? -2.659 34.082 11.267 1.00 60.66 281 ALA A O 1
ATOM 2229 N N . PRO A 1 282 ? -2.105 35.730 9.837 1.00 50.59 282 PRO A N 1
ATOM 2230 C CA . PRO A 1 282 ? -0.680 35.533 10.033 1.00 50.59 282 PRO A CA 1
ATOM 2231 C C . PRO A 1 282 ? -0.349 35.950 11.470 1.00 50.59 282 PRO A C 1
ATOM 2233 O O . PRO A 1 282 ? -0.813 37.002 11.917 1.00 50.59 282 PRO A O 1
ATOM 2236 N N . ASP A 1 283 ? 0.388 35.106 12.196 1.00 42.25 283 ASP A N 1
ATOM 2237 C CA . ASP A 1 283 ? 0.952 35.488 13.491 1.00 42.25 283 ASP A CA 1
ATOM 2238 C C . ASP A 1 283 ? 1.733 36.802 13.296 1.00 42.25 283 ASP A C 1
ATOM 2240 O O . ASP A 1 283 ? 2.567 36.901 12.391 1.00 42.25 283 ASP A O 1
ATOM 2244 N N . VAL A 1 284 ? 1.391 37.822 14.092 1.00 34.81 284 VAL A N 1
ATOM 2245 C CA . VAL A 1 284 ? 2.093 39.117 14.150 1.00 34.81 284 VAL A CA 1
ATOM 2246 C C . VAL A 1 284 ? 3.454 38.940 14.807 1.00 34.81 284 VAL A C 1
ATOM 2248 O O . VAL A 1 284 ? 3.503 38.266 15.862 1.00 34.81 284 VAL A O 1
#

Foldseek 3Di:
DDDPLVPAPQNQLSVLLVLLL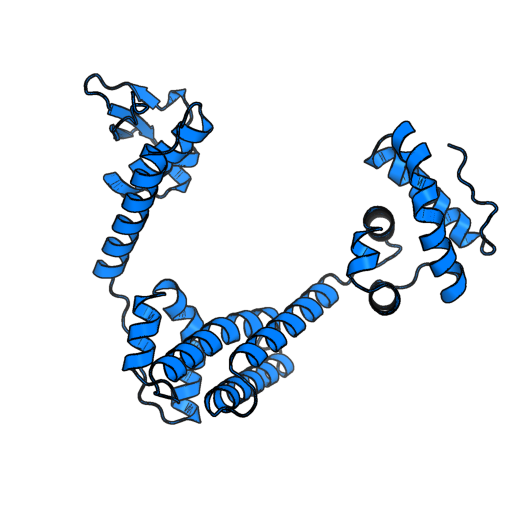VVQCVVPNNVVSVVCSVVCVVVSVVCCVPPVAQDEPVVVCVPCNPVNCVVVVSSVVSCVVVVVYPPPVVVVVLVVLVVLLVVLLPVLPPPDLLSVLLVVVLVVVVVCVVVVNDDSVLSSLLSNVSSVLSVLCVVVVHPVHAQVSLVVSCVVVVVCLVSPVSSQVSCCVPVVGPYDRDDDPVVVVVVVQLVVLVVQLVVLLPDQDDDDVSQLQNQLSQCCNPVVDHSVQSNPFDPVQWDQDPVQWIWGDDPNDTDIGHHRDNDD